Protein AF-A0A9X3YY11-F1 (afdb_monomer_lite)

pLDDT: mean 76.54, std 11.93, range [43.25, 92.81]

Secondary structure (DSSP, 8-state):
-GGG-EESSHHHHHHHHHHHHHH-HHHHHHHHHHHHT--TTSPPPSEE-HHHHHHHHHHHHHSPP-------SS------HHHHHHHHSTTSPPPTT--HHHHHHHHHHHHHHHHHHHHHHHHHTS---TTTTSPPBHHHHHHHTSSHHHHHHHHTS-HHHHHTTTTB--HHHHHHHHHHTTTSS-PPPP-

Radius of gyration: 30.07 Å; chains: 1; bounding box: 57×50×67 Å

InterPro domains:
  IPR010982 Lambda repressor-like, DNA-binding domain superfamily [G3DSA:1.10.260.40] (137-190)
  IPR010982 Lambda repressor-like, DNA-binding domain superfamily [SSF47413] (138-187)

Organism: NCBI:txid453603

Sequence (191 aa):
MLDKIKFGTENQTVYIGILKTKLGADIVVETTRKVLGLDATGPLPPTISPEVVSSIISELKKVPPKKFRKPTDTGPQRMTGRELLDLADLSKELPTGLDPDLLSVITRLRRLHLVQDTVSKSLIDRPIAVNGCSPIQVNHLIEVLGSSSEAAKALGVTIKTLEGWGDYLPESHESRAQLVTAGAVRARLPA

Foldseek 3Di:
DCPQAAEADPVLSVVLVVLCVQANPLLLVQLLCVLVVHDPPDDDDRYDHNVSSVVSVVVSVVPDGPPPPPPPPPPPPDDDPVNLLVLLPPPDDDDDPDDPVSVVSSVVSVVVVVVVVVVVVVCVPFAQAPAPQHFDFLVVLCVLQVHLCSSCVQQVHDSVVSVVVPGGDDLVRQVSSCVSSVNSHHHHDDD

Structure (mmCIF, N/CA/C/O backbone):
data_AF-A0A9X3YY11-F1
#
_entry.id   AF-A0A9X3YY11-F1
#
loop_
_atom_site.group_PDB
_atom_site.id
_atom_site.type_symbol
_atom_site.label_atom_id
_atom_site.label_alt_id
_atom_site.label_comp_id
_atom_site.label_asym_id
_atom_site.label_entity_id
_atom_site.label_seq_id
_atom_site.pdbx_PDB_ins_code
_atom_site.Cartn_x
_atom_site.Cartn_y
_atom_site.Cartn_z
_atom_site.occupancy
_atom_site.B_iso_or_equiv
_atom_site.auth_seq_id
_atom_site.auth_comp_id
_atom_site.auth_asym_id
_atom_site.auth_atom_id
_atom_site.pdbx_PDB_model_num
ATOM 1 N N . MET A 1 1 ? -13.368 18.531 14.782 1.00 56.12 1 MET A N 1
ATOM 2 C CA . MET A 1 1 ? -13.985 19.702 15.458 1.00 56.12 1 MET A CA 1
ATOM 3 C C . MET A 1 1 ? -13.170 20.190 16.658 1.00 56.12 1 MET A C 1
ATOM 5 O O . MET A 1 1 ? -13.015 21.393 16.779 1.00 56.12 1 MET A O 1
ATOM 9 N N . LEU A 1 2 ? -12.600 19.311 17.495 1.00 61.50 2 LEU A N 1
ATOM 10 C CA . LEU A 1 2 ? -11.746 19.715 18.630 1.00 61.50 2 LEU A CA 1
ATOM 11 C C . LEU A 1 2 ? -10.360 20.268 18.239 1.00 61.50 2 LEU A C 1
ATOM 13 O O . LEU A 1 2 ? -9.772 21.015 19.008 1.00 61.50 2 LEU A O 1
ATOM 17 N N . ASP A 1 3 ? -9.840 19.933 17.054 1.00 63.50 3 ASP A N 1
ATOM 18 C CA . ASP A 1 3 ? -8.447 20.239 16.664 1.00 63.50 3 ASP A CA 1
ATOM 19 C C . ASP A 1 3 ? -8.181 21.731 16.384 1.00 63.50 3 ASP A C 1
ATOM 21 O O . ASP A 1 3 ? -7.049 22.121 16.125 1.00 63.50 3 ASP A O 1
ATOM 25 N N . LYS A 1 4 ? -9.225 22.569 16.436 1.00 69.56 4 LYS A N 1
ATOM 26 C CA . LYS A 1 4 ? -9.140 24.030 16.276 1.00 69.56 4 LYS A CA 1
ATOM 27 C C . LYS A 1 4 ? -9.382 24.797 17.583 1.00 69.56 4 LYS A C 1
ATOM 29 O O . LYS A 1 4 ? -9.476 26.018 17.543 1.00 69.56 4 LYS A O 1
ATOM 34 N N . ILE A 1 5 ? -9.524 24.101 18.715 1.00 75.12 5 ILE A N 1
ATOM 35 C CA . ILE A 1 5 ? -9.862 24.708 20.008 1.00 75.12 5 ILE A CA 1
ATOM 36 C C . ILE A 1 5 ? -8.619 24.762 20.893 1.00 75.12 5 ILE A C 1
ATOM 38 O O . ILE A 1 5 ? -7.980 23.739 21.142 1.00 75.12 5 ILE A O 1
ATOM 42 N N . LYS A 1 6 ? -8.301 25.953 21.404 1.00 80.00 6 LYS A N 1
ATOM 43 C CA . LYS A 1 6 ? -7.226 26.159 22.374 1.00 80.00 6 LYS A CA 1
ATOM 44 C C . LYS A 1 6 ? -7.772 25.993 23.792 1.00 80.00 6 LYS A C 1
ATOM 46 O O . LYS A 1 6 ? -8.597 26.785 24.251 1.00 80.00 6 LYS A O 1
ATOM 51 N N . PHE A 1 7 ? -7.291 24.972 24.495 1.00 77.69 7 PHE A N 1
ATOM 52 C CA . PHE A 1 7 ? -7.694 24.678 25.866 1.00 77.69 7 PHE A CA 1
ATOM 53 C C . PHE A 1 7 ? -6.677 25.254 26.852 1.00 77.69 7 PHE A C 1
ATOM 55 O O . PHE A 1 7 ? -5.684 24.603 27.169 1.00 77.69 7 PHE A O 1
ATOM 62 N N . GLY A 1 8 ? -6.946 26.458 27.362 1.00 83.31 8 GLY A N 1
ATOM 63 C CA . GLY A 1 8 ? -6.157 27.078 28.422 1.00 83.31 8 GLY A CA 1
ATOM 64 C C . GLY A 1 8 ? -4.671 27.176 28.073 1.00 83.31 8 GLY A C 1
ATOM 65 O O . GLY A 1 8 ? -4.295 27.795 27.074 1.00 83.31 8 GLY A O 1
ATOM 66 N N . THR A 1 9 ? -3.824 26.582 28.914 1.00 84.88 9 THR A N 1
ATOM 67 C CA . THR A 1 9 ? -2.372 26.520 28.693 1.00 84.88 9 THR A CA 1
ATOM 68 C C . THR A 1 9 ? -1.981 25.422 27.699 1.00 84.88 9 THR A C 1
ATOM 70 O O . THR A 1 9 ? -2.733 24.486 27.429 1.00 84.88 9 THR A O 1
ATOM 73 N N . GLU A 1 10 ? -0.762 25.497 27.167 1.00 82.12 10 GLU A N 1
ATOM 74 C CA . GLU A 1 10 ? -0.235 24.490 26.237 1.00 82.12 10 GLU A CA 1
ATOM 75 C C . GLU A 1 10 ? -0.239 23.079 26.854 1.00 82.12 10 GLU A C 1
ATOM 77 O O . GLU A 1 10 ? -0.742 22.132 26.251 1.00 82.12 10 GLU A O 1
ATOM 82 N N . ASN A 1 11 ? 0.175 22.961 28.119 1.00 83.38 11 ASN A N 1
ATOM 83 C CA . ASN A 1 11 ? 0.153 21.700 28.865 1.00 83.38 11 ASN A CA 1
ATOM 84 C C . ASN A 1 11 ? -1.263 21.123 29.013 1.00 83.38 11 ASN A C 1
ATOM 86 O O . ASN A 1 11 ? -1.462 19.913 28.901 1.00 83.38 11 ASN A O 1
ATOM 90 N N . GLN A 1 12 ? -2.261 21.978 29.248 1.00 83.38 12 GLN A N 1
ATOM 91 C CA . GLN A 1 12 ? -3.656 21.556 29.353 1.00 83.38 12 GLN A CA 1
ATOM 92 C C . GLN A 1 12 ? -4.219 21.100 28.001 1.00 83.38 12 GLN A C 1
ATOM 94 O O . GLN A 1 12 ? -4.937 20.100 27.943 1.00 83.38 12 GLN A O 1
ATOM 99 N N . THR A 1 13 ? -3.842 21.776 26.914 1.00 83.19 13 THR A N 1
ATOM 100 C CA . THR A 1 13 ? -4.211 21.381 25.549 1.00 83.19 13 THR A CA 1
ATOM 101 C C . THR A 1 13 ? -3.630 20.010 25.196 1.00 83.19 13 THR A C 1
ATOM 103 O O . THR A 1 13 ? -4.360 19.134 24.727 1.00 83.19 13 THR A O 1
ATOM 106 N N . VAL A 1 14 ? -2.350 19.772 25.502 1.00 84.56 14 VAL A N 1
ATOM 107 C CA . VAL A 1 14 ? -1.702 18.463 25.305 1.00 84.56 14 VAL A CA 1
ATOM 108 C C . VAL A 1 14 ? -2.388 17.379 26.139 1.00 84.56 14 VAL A C 1
ATOM 110 O O . VAL A 1 14 ? -2.685 16.294 25.634 1.00 84.56 14 VAL A O 1
ATOM 113 N N . TYR A 1 15 ? -2.701 17.669 27.404 1.00 84.19 15 TYR A N 1
ATOM 114 C CA . TYR A 1 15 ? -3.352 16.706 28.290 1.00 84.19 15 TYR A CA 1
ATOM 115 C C . TYR A 1 15 ? -4.768 16.338 27.830 1.00 84.19 15 TYR A C 1
ATOM 117 O O . TYR A 1 15 ? -5.142 15.165 27.858 1.00 84.19 15 TYR A O 1
ATOM 125 N N . ILE A 1 16 ? -5.541 17.306 27.330 1.00 84.00 16 ILE A N 1
ATOM 126 C CA . ILE A 1 16 ? -6.838 17.036 26.698 1.00 84.00 16 ILE A CA 1
ATOM 127 C C . ILE A 1 16 ? -6.669 16.209 25.422 1.00 84.00 16 ILE A C 1
ATOM 129 O O . ILE A 1 16 ? -7.474 15.312 25.182 1.00 84.00 16 ILE A O 1
ATOM 133 N N . GLY A 1 17 ? -5.599 16.420 24.652 1.00 83.44 17 GLY A N 1
ATOM 134 C CA . GLY A 1 17 ? -5.231 15.546 23.536 1.00 83.44 17 GLY A CA 1
ATOM 135 C C . GLY A 1 17 ? -5.027 14.086 23.964 1.00 83.44 17 GLY A C 1
ATOM 136 O O . GLY A 1 17 ? -5.545 13.174 23.321 1.00 83.44 17 GLY A O 1
ATOM 137 N N . ILE A 1 18 ? -4.355 13.851 25.095 1.00 83.12 18 ILE A N 1
ATOM 138 C CA . ILE A 1 18 ? -4.180 12.504 25.668 1.00 83.12 18 ILE A CA 1
ATOM 139 C C . ILE A 1 18 ? -5.516 11.928 26.169 1.00 83.12 18 ILE A C 1
ATOM 141 O O . ILE A 1 18 ? -5.794 10.741 26.005 1.00 83.12 18 ILE A O 1
ATOM 145 N N . LEU A 1 19 ? -6.374 12.738 26.788 1.00 82.81 19 LEU A N 1
ATOM 146 C CA . LEU A 1 19 ? -7.696 12.277 27.225 1.00 82.81 19 LEU A CA 1
ATOM 147 C C . LEU A 1 19 ? -8.613 11.969 26.035 1.00 82.81 19 LEU A C 1
ATOM 149 O O . LEU A 1 19 ? -9.352 10.989 26.079 1.00 82.81 19 LEU A O 1
ATOM 153 N N . LYS A 1 20 ? -8.508 12.732 24.942 1.00 82.56 20 LYS A N 1
ATOM 154 C CA . LYS A 1 20 ? -9.206 12.479 23.674 1.00 82.56 20 LYS A CA 1
ATOM 155 C C . LYS A 1 20 ? -8.846 11.109 23.107 1.00 82.56 20 LYS A C 1
ATOM 157 O O . LYS A 1 20 ? -9.745 10.405 22.655 1.00 82.56 20 LYS A O 1
ATOM 162 N N . THR A 1 21 ? -7.577 10.700 23.148 1.00 79.31 21 THR A N 1
ATOM 163 C CA . THR A 1 21 ? -7.177 9.366 22.664 1.00 79.31 21 THR A CA 1
ATOM 164 C C . THR A 1 21 ? -7.652 8.242 23.584 1.00 79.31 21 THR A C 1
ATOM 166 O O . THR A 1 21 ? -8.017 7.178 23.093 1.00 79.31 21 THR A O 1
ATOM 169 N N . LYS A 1 22 ? -7.710 8.471 24.902 1.00 79.19 22 LYS A N 1
ATOM 170 C CA . LYS A 1 22 ? -8.134 7.458 25.888 1.00 79.19 22 LYS A CA 1
ATOM 171 C C . LYS A 1 22 ? -9.652 7.288 26.016 1.00 79.19 22 LYS A C 1
ATOM 173 O O . LYS A 1 22 ? -10.124 6.178 26.240 1.00 79.19 22 LYS A O 1
ATOM 178 N N . LEU A 1 23 ? -10.413 8.376 25.926 1.00 80.38 23 LEU A N 1
ATOM 179 C CA . LEU A 1 23 ? -11.865 8.400 26.159 1.00 80.38 23 LEU A CA 1
ATOM 180 C C . LEU A 1 23 ? -12.664 8.481 24.849 1.00 80.38 23 LEU A C 1
ATOM 182 O O . LEU A 1 23 ? -13.807 8.031 24.778 1.00 80.38 23 LEU A O 1
ATOM 186 N N . GLY A 1 24 ? -12.047 8.989 23.783 1.00 80.31 24 GLY A N 1
ATOM 187 C CA . GLY A 1 24 ? -12.709 9.313 22.525 1.00 80.31 24 GLY A CA 1
ATOM 188 C C . GLY A 1 24 ? -13.130 10.782 22.461 1.00 80.31 24 GLY A C 1
ATOM 189 O O . GLY A 1 24 ? -13.395 11.427 23.477 1.00 80.31 24 GLY A O 1
ATOM 190 N N . ALA A 1 25 ? -13.187 11.316 21.240 1.00 80.25 25 ALA A N 1
ATOM 191 C CA . ALA A 1 25 ? -13.470 12.729 20.997 1.00 80.25 25 ALA A CA 1
ATOM 192 C C . ALA A 1 25 ? -14.866 13.156 21.476 1.00 80.25 25 ALA A C 1
ATOM 194 O O . ALA A 1 25 ? -15.004 14.255 22.004 1.00 80.25 25 ALA A O 1
ATOM 195 N N . ASP A 1 26 ? -15.868 12.285 21.353 1.00 81.38 26 ASP A N 1
ATOM 196 C CA . ASP A 1 26 ? -17.259 12.612 21.691 1.00 81.38 26 ASP A CA 1
ATOM 197 C C . ASP A 1 26 ? -17.441 12.862 23.190 1.00 81.38 26 ASP A C 1
ATOM 199 O O . ASP A 1 26 ? -18.060 13.847 23.576 1.00 81.38 26 ASP A O 1
ATOM 203 N N . ILE A 1 27 ? -16.800 12.044 24.034 1.00 82.00 27 ILE A N 1
ATOM 204 C CA . ILE A 1 27 ? -16.841 12.194 25.498 1.00 82.00 27 ILE A CA 1
ATOM 205 C C . ILE A 1 27 ? -16.179 13.507 25.919 1.00 82.00 27 ILE A C 1
ATOM 207 O O . ILE A 1 27 ? -16.677 14.214 26.795 1.00 82.00 27 ILE A O 1
ATOM 211 N N . VAL A 1 28 ? -15.062 13.861 25.278 1.00 83.19 28 VAL A N 1
ATOM 212 C CA . VAL A 1 28 ? -14.375 15.131 25.541 1.00 83.19 28 VAL A CA 1
ATOM 213 C C . VAL A 1 28 ? -15.252 16.317 25.143 1.00 83.19 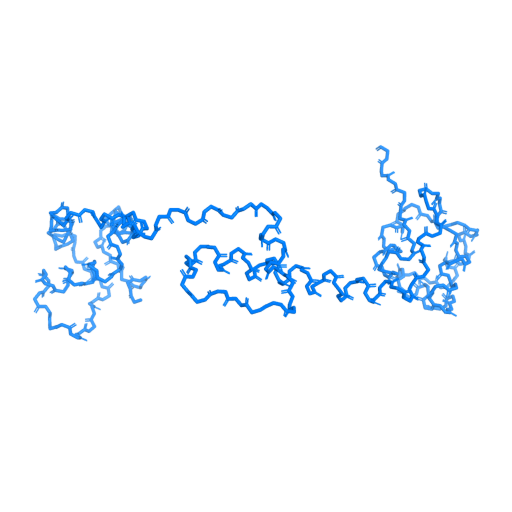28 VAL A C 1
ATOM 215 O O . VAL A 1 28 ? -15.358 17.267 25.916 1.00 83.19 28 VAL A O 1
ATOM 218 N N . VAL A 1 29 ? -15.921 16.260 23.987 1.00 83.19 29 VAL A N 1
ATOM 219 C CA . VAL A 1 29 ? -16.861 17.303 23.540 1.00 83.19 29 VAL A CA 1
ATOM 220 C C . VAL A 1 29 ? -18.053 17.420 24.487 1.00 83.19 29 VAL A C 1
ATOM 222 O O . VAL A 1 29 ? -18.370 18.525 24.916 1.00 83.19 29 VAL A O 1
ATOM 225 N N . GLU A 1 30 ? -18.690 16.308 24.845 1.00 82.50 30 GLU A N 1
ATOM 226 C CA . GLU A 1 30 ? -19.857 16.279 25.729 1.00 82.50 30 GLU A CA 1
ATOM 227 C C . GLU A 1 30 ? -19.523 16.827 27.122 1.00 82.50 30 GLU A C 1
ATOM 229 O O . GLU A 1 30 ? -20.216 17.706 27.632 1.00 82.50 30 GLU A O 1
ATOM 234 N N . THR A 1 31 ? -18.397 16.400 27.699 1.00 83.00 31 THR A N 1
ATOM 235 C CA . THR A 1 31 ? -17.932 16.898 29.003 1.00 83.00 31 THR A CA 1
ATOM 236 C C . THR A 1 31 ? -17.585 18.385 28.942 1.00 83.00 31 THR A C 1
ATOM 238 O O . THR A 1 31 ? -17.939 19.143 29.842 1.00 83.00 31 THR A O 1
ATOM 241 N N . THR A 1 32 ? -16.944 18.830 27.857 1.00 83.38 32 THR A N 1
ATOM 242 C CA . THR A 1 32 ? -16.625 20.250 27.642 1.00 83.38 32 THR A CA 1
ATOM 243 C C . THR A 1 32 ? -17.899 21.089 27.541 1.00 83.38 32 THR A C 1
ATOM 245 O O . THR A 1 32 ? -17.987 22.137 28.175 1.00 83.38 32 THR A O 1
ATOM 248 N N . ARG A 1 33 ? -18.915 20.616 26.808 1.00 82.62 33 ARG A N 1
ATOM 249 C CA . ARG A 1 33 ? -20.222 21.284 26.704 1.00 82.62 33 ARG A CA 1
ATOM 250 C C . ARG A 1 33 ? -20.939 21.349 28.045 1.00 82.62 33 ARG A C 1
ATOM 252 O O . ARG A 1 33 ? -21.419 22.416 28.410 1.00 82.62 33 ARG A O 1
ATOM 259 N N . LYS A 1 34 ? -20.950 20.245 28.797 1.00 83.25 34 LYS A N 1
ATOM 260 C CA . LYS A 1 34 ? -21.572 20.166 30.124 1.00 83.25 34 LYS A CA 1
ATOM 261 C C . LYS A 1 34 ? -20.964 21.171 31.100 1.00 83.25 34 LYS A C 1
ATOM 263 O O . LYS A 1 34 ? -21.699 21.850 31.805 1.00 83.25 34 LYS A O 1
ATOM 268 N N . VAL A 1 35 ? -19.636 21.283 31.129 1.00 83.44 35 VAL A N 1
ATOM 269 C CA . VAL A 1 35 ? -18.939 22.226 32.020 1.00 83.44 35 VAL A CA 1
ATOM 270 C C . VAL A 1 35 ? -19.132 23.677 31.572 1.00 83.44 35 VAL A C 1
ATOM 272 O O . VAL A 1 35 ? -19.217 24.565 32.413 1.00 83.44 35 VAL A O 1
ATOM 275 N N . LEU A 1 36 ? -19.241 23.924 30.265 1.00 82.06 36 LEU A N 1
ATOM 276 C CA . LEU A 1 36 ? -19.514 25.255 29.715 1.00 82.06 36 LEU A CA 1
ATOM 277 C C . LEU A 1 36 ? -21.001 25.651 29.749 1.00 82.06 36 LEU A C 1
ATOM 279 O O . LEU A 1 36 ? -21.319 26.780 29.388 1.00 82.06 36 LEU A O 1
ATOM 283 N N . GLY A 1 37 ? -21.905 24.750 30.148 1.00 79.69 37 GLY A N 1
ATOM 284 C CA . GLY A 1 37 ? -23.349 25.000 30.138 1.00 79.69 37 GLY A CA 1
ATOM 285 C C . GLY A 1 37 ? -23.925 25.233 28.736 1.00 79.69 37 GLY A C 1
ATOM 286 O O . GLY A 1 37 ? -24.897 25.965 28.593 1.00 79.69 37 GLY A O 1
ATOM 287 N N . LEU A 1 38 ? -23.304 24.659 27.700 1.00 77.19 38 LEU A N 1
ATOM 288 C CA . LEU A 1 38 ? -23.727 24.830 26.308 1.00 77.19 38 LEU A CA 1
ATOM 289 C C . LEU A 1 38 ? -24.742 23.760 25.900 1.00 77.19 38 LEU A C 1
ATOM 291 O O . LEU A 1 38 ? -24.600 22.591 26.268 1.00 77.19 38 LEU A O 1
ATOM 295 N N . ASP A 1 39 ? -25.706 24.148 25.064 1.00 71.69 39 ASP A N 1
ATOM 296 C CA . ASP A 1 39 ? -26.667 23.227 24.459 1.00 71.69 39 ASP A CA 1
ATOM 297 C C . ASP A 1 39 ? -25.962 22.102 23.683 1.00 71.69 39 ASP A C 1
ATOM 299 O O . ASP A 1 39 ? -24.899 22.290 23.078 1.00 71.69 39 ASP A O 1
ATOM 303 N N . ALA A 1 40 ? -26.580 20.915 23.665 1.00 63.00 40 ALA A N 1
ATOM 304 C CA . ALA A 1 40 ? -25.988 19.676 23.150 1.00 63.00 40 ALA A CA 1
ATOM 305 C C . ALA A 1 40 ? -25.486 19.760 21.691 1.00 63.00 40 ALA A C 1
ATOM 307 O O . ALA A 1 40 ? -24.623 18.975 21.291 1.00 63.00 40 ALA A O 1
ATOM 308 N N . THR A 1 41 ? -25.984 20.715 20.902 1.00 62.09 41 THR A N 1
ATOM 309 C CA . THR A 1 41 ? -25.674 20.901 19.476 1.00 62.09 41 THR A CA 1
ATOM 310 C C . THR A 1 41 ? -24.886 22.177 19.162 1.00 62.09 41 THR A C 1
ATOM 312 O O . THR A 1 41 ? -24.496 22.375 18.012 1.00 62.09 41 THR A O 1
ATOM 315 N N . GLY A 1 42 ? -24.587 23.020 20.157 1.00 65.62 42 GLY A N 1
ATOM 316 C CA . GLY A 1 42 ? -23.879 24.284 19.950 1.00 65.62 42 GLY A CA 1
ATOM 317 C C . GLY A 1 42 ? -22.404 24.108 19.540 1.00 65.62 42 GLY A C 1
ATOM 318 O O . GLY A 1 42 ? -21.751 23.124 19.941 1.00 65.62 42 GLY A O 1
ATOM 319 N N . PRO A 1 43 ? -21.842 25.043 18.745 1.00 69.81 43 PRO A N 1
ATOM 320 C CA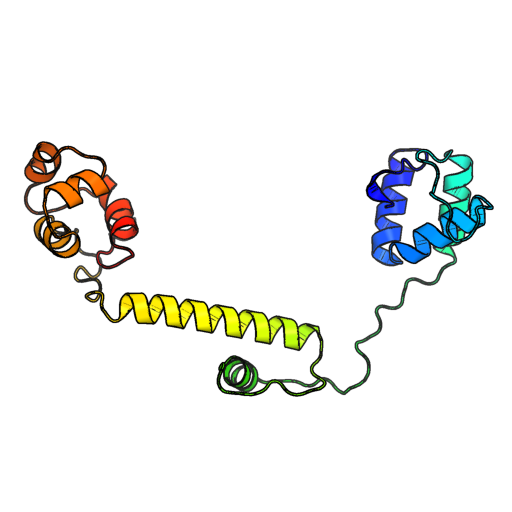 . PRO A 1 43 ? -20.410 25.082 18.478 1.00 69.81 43 PRO A CA 1
ATOM 321 C C . PRO A 1 43 ? -19.648 25.415 19.766 1.00 69.81 43 PRO A C 1
ATOM 323 O O . PRO A 1 43 ? -20.041 26.291 20.533 1.00 69.81 43 PRO A O 1
ATOM 326 N N . LEU A 1 44 ? -18.546 24.705 20.007 1.00 75.81 44 LEU A N 1
ATOM 327 C CA . LEU A 1 44 ? -17.665 25.008 21.131 1.00 75.81 44 LEU A CA 1
ATOM 328 C C . LEU A 1 44 ? -16.903 26.319 20.872 1.00 75.81 44 LEU A C 1
ATOM 330 O O . LEU A 1 44 ? -16.501 26.565 19.729 1.00 75.81 44 LEU A O 1
ATOM 334 N N . PRO A 1 45 ? -16.657 27.136 21.910 1.00 79.00 45 PRO A N 1
ATOM 335 C CA . PRO A 1 45 ? -15.847 28.335 21.770 1.00 79.00 45 PRO A CA 1
ATOM 336 C C . PRO A 1 45 ? -14.414 27.966 21.349 1.00 79.00 45 PRO A C 1
ATOM 338 O O . PRO A 1 45 ? -13.883 26.943 21.789 1.00 79.00 45 PRO A O 1
ATOM 341 N N . PRO A 1 46 ? -13.761 28.793 20.516 1.00 77.31 46 PRO A N 1
ATOM 342 C CA . PRO A 1 46 ? -12.426 28.502 19.990 1.00 77.31 46 PRO A CA 1
ATOM 343 C C . PRO A 1 46 ? -11.325 28.566 21.058 1.00 77.31 46 PRO A C 1
ATOM 345 O O . PRO A 1 46 ? -10.279 27.942 20.892 1.00 77.31 46 PRO A O 1
ATOM 348 N N . THR A 1 47 ? -11.559 29.280 22.162 1.00 79.62 47 THR A N 1
ATOM 349 C CA . THR A 1 47 ? -10.621 29.398 23.282 1.00 79.62 47 THR A CA 1
ATOM 350 C C . THR A 1 47 ? -11.370 29.199 24.591 1.00 79.62 47 THR A C 1
ATOM 352 O O . THR A 1 47 ? -12.392 29.843 24.820 1.00 79.62 47 THR A O 1
ATOM 355 N N . ILE A 1 48 ? -10.853 28.327 25.455 1.00 82.19 48 ILE A N 1
ATOM 356 C CA . ILE A 1 48 ? -11.423 28.042 26.778 1.00 82.19 48 ILE A CA 1
ATOM 357 C C . ILE A 1 48 ? -10.407 28.453 27.846 1.00 82.19 48 ILE A C 1
ATOM 359 O O . ILE A 1 48 ? -9.217 28.165 27.715 1.00 82.19 48 ILE A O 1
ATOM 363 N N . SER A 1 49 ? -10.863 29.144 28.893 1.00 83.69 49 SER A N 1
ATOM 364 C CA . SER A 1 49 ? -9.998 29.650 29.963 1.00 83.69 49 SER A CA 1
ATOM 365 C C . SER A 1 49 ? -9.402 28.513 30.812 1.00 83.69 49 SER A C 1
ATOM 367 O O . SER A 1 49 ? -10.050 27.486 31.027 1.00 83.69 49 SER A O 1
ATOM 369 N N . PRO A 1 50 ? -8.171 28.668 31.333 1.00 81.31 50 PRO A N 1
ATOM 370 C CA . PRO A 1 50 ? -7.458 27.600 32.044 1.00 81.31 50 PRO A CA 1
ATOM 371 C C . PRO A 1 50 ? -8.165 27.111 33.321 1.00 81.31 50 PRO A C 1
ATOM 373 O O . PRO A 1 50 ? -8.030 25.941 33.693 1.00 81.31 50 PRO A O 1
ATOM 376 N N . GLU A 1 51 ? -8.944 27.975 33.973 1.00 82.31 51 GLU A N 1
ATOM 377 C CA . GLU A 1 51 ? -9.763 27.642 35.149 1.00 82.31 51 GLU A CA 1
ATOM 378 C C . GLU A 1 51 ? -10.888 26.664 34.784 1.00 82.31 51 GLU A C 1
ATOM 380 O O . GLU A 1 51 ? -11.086 25.631 35.431 1.00 82.31 51 GLU A O 1
ATOM 385 N N . VAL A 1 52 ? -11.562 26.928 33.665 1.00 83.75 52 VAL A N 1
ATOM 386 C CA . VAL A 1 52 ? -12.625 26.071 33.135 1.00 83.75 52 VAL A CA 1
ATOM 387 C C . VAL A 1 52 ? -12.045 24.755 32.618 1.00 83.75 52 VAL A C 1
ATOM 389 O O . VAL A 1 52 ? -12.598 23.687 32.876 1.00 83.75 52 VAL A O 1
ATOM 392 N N . VAL A 1 53 ? -10.878 24.795 31.969 1.00 84.88 53 VAL A N 1
ATOM 393 C CA . VAL A 1 53 ? -10.180 23.587 31.502 1.00 84.88 53 VAL A CA 1
ATOM 394 C C . VAL A 1 53 ? -9.792 22.661 32.652 1.00 84.88 53 VAL A C 1
ATOM 396 O O . VAL A 1 53 ? -9.899 21.442 32.522 1.00 84.88 53 VAL A O 1
ATOM 399 N N . SER A 1 54 ? -9.409 23.213 33.801 1.00 83.31 54 SER A N 1
ATOM 400 C CA . SER A 1 54 ? -9.104 22.413 34.993 1.00 83.31 54 SER A CA 1
ATOM 401 C C . SER A 1 54 ? -10.335 21.647 35.490 1.00 83.31 54 SER A C 1
ATOM 403 O O . SER A 1 54 ? -10.233 20.472 35.850 1.00 83.31 54 SER A O 1
ATOM 405 N N . SER A 1 55 ? -11.513 22.273 35.416 1.00 85.00 55 SER A N 1
ATOM 406 C CA . SER A 1 55 ? -12.798 21.639 35.740 1.00 85.00 55 SER A CA 1
ATOM 407 C C . SER A 1 55 ? -13.174 20.550 34.728 1.00 85.00 55 SER A C 1
ATOM 409 O O . SER A 1 55 ? -13.560 19.451 35.125 1.00 85.00 55 SER A O 1
ATOM 411 N N . ILE A 1 56 ? -12.963 20.798 33.429 1.00 85.44 56 ILE A N 1
ATOM 412 C CA . ILE A 1 56 ? -13.161 19.800 32.361 1.00 85.44 56 ILE A CA 1
ATOM 413 C C . ILE A 1 56 ? -12.268 18.577 32.592 1.00 85.44 56 ILE A C 1
ATOM 415 O O . ILE A 1 56 ? -12.738 17.444 32.536 1.00 85.44 56 ILE A O 1
ATOM 419 N N . ILE A 1 57 ? -10.985 18.789 32.890 1.00 86.12 57 ILE A N 1
ATOM 420 C CA . ILE A 1 57 ? -10.037 17.704 33.163 1.00 86.12 57 ILE A CA 1
ATOM 421 C C . ILE A 1 57 ? -10.462 16.896 34.397 1.00 86.12 57 ILE A C 1
ATOM 423 O O . ILE A 1 57 ? -10.351 15.670 34.388 1.00 86.12 57 ILE A O 1
ATOM 427 N N . SER A 1 58 ? -10.949 17.560 35.448 1.00 86.50 58 SER A N 1
ATOM 428 C CA . SER A 1 58 ? -11.449 16.899 36.660 1.00 86.50 58 SER A CA 1
ATOM 429 C C . SER A 1 58 ? -12.636 15.981 36.360 1.00 86.50 58 SER A C 1
ATOM 431 O O . SER A 1 58 ? -12.632 14.820 36.767 1.00 86.50 58 SER A O 1
ATOM 433 N N . GLU A 1 59 ? -13.608 16.455 35.578 1.00 84.38 59 GLU A N 1
ATOM 434 C CA . GLU A 1 59 ? -14.753 15.646 35.149 1.00 84.38 59 GLU A CA 1
ATOM 435 C C . GLU A 1 59 ? -14.330 14.492 34.230 1.00 84.38 59 GLU A C 1
ATOM 437 O O . GLU A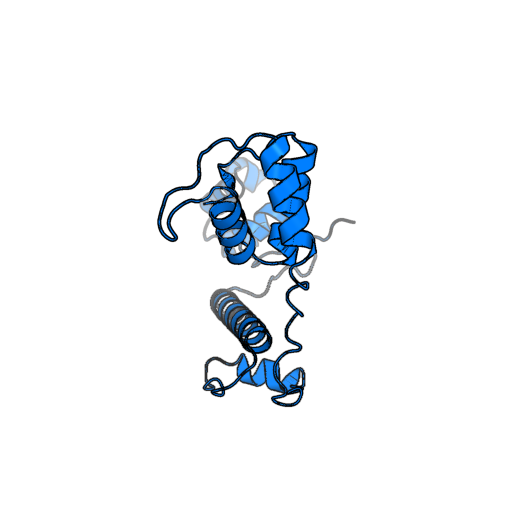 1 59 ? -14.749 13.354 34.435 1.00 84.38 59 GLU A O 1
ATOM 442 N N . LEU A 1 60 ? -13.416 14.730 33.284 1.00 84.31 60 LEU A N 1
ATOM 443 C CA . LEU A 1 60 ? -12.903 13.685 32.393 1.00 84.31 60 LEU A CA 1
ATOM 444 C C . LEU A 1 60 ? -12.128 12.588 33.134 1.00 84.31 60 LEU A C 1
ATOM 446 O O . LEU A 1 60 ? -12.153 11.438 32.705 1.00 84.31 60 LEU A O 1
ATOM 450 N N . LYS A 1 61 ? -11.466 12.906 34.253 1.00 83.75 61 LYS A N 1
ATOM 451 C CA . LYS A 1 61 ? -10.803 11.904 35.106 1.00 83.75 61 LYS A CA 1
ATOM 452 C C . LYS A 1 61 ? -11.789 10.995 35.843 1.00 83.75 61 LYS A C 1
ATOM 454 O O . LYS A 1 61 ? -11.408 9.886 36.208 1.00 83.75 61 LYS A O 1
ATOM 459 N N . LYS A 1 62 ? -13.024 11.452 36.078 1.00 83.38 62 LYS A N 1
ATOM 460 C CA . LYS A 1 62 ? -14.090 10.649 36.702 1.00 83.38 62 LYS A CA 1
ATOM 461 C C . LYS A 1 62 ? -14.733 9.687 35.711 1.00 83.38 62 LYS A C 1
ATOM 463 O O . LYS A 1 62 ? -15.296 8.677 36.127 1.00 83.38 62 LYS A O 1
ATOM 468 N N . VAL A 1 63 ? -14.661 9.992 34.414 1.00 77.31 63 VAL A N 1
ATOM 469 C CA . VAL A 1 63 ? -15.151 9.085 33.380 1.00 77.31 63 VAL A CA 1
ATOM 470 C C . VAL A 1 63 ? -14.242 7.856 33.380 1.00 77.31 63 VAL A C 1
ATOM 472 O O . VAL A 1 63 ? -13.036 7.999 33.151 1.00 77.31 63 VAL A O 1
ATOM 475 N N . PRO A 1 64 ? -14.774 6.647 33.649 1.00 70.56 64 PRO A N 1
ATOM 476 C CA . PRO A 1 64 ? -13.962 5.449 33.561 1.00 70.56 64 PRO A CA 1
ATOM 477 C C . PRO A 1 64 ? -13.372 5.401 32.150 1.00 70.56 64 PRO A C 1
ATOM 479 O O . PRO A 1 64 ? -14.104 5.674 31.190 1.00 70.56 64 PRO A O 1
ATOM 482 N N . PRO A 1 65 ? -12.071 5.080 31.996 1.00 64.75 65 PRO A N 1
ATOM 483 C CA . PRO A 1 65 ? -11.497 4.921 30.673 1.00 64.75 65 PRO A CA 1
ATOM 484 C C . PRO A 1 65 ? -12.423 4.004 29.900 1.00 64.75 65 PRO A C 1
ATOM 486 O O . PRO A 1 65 ? -12.885 3.003 30.465 1.00 64.75 65 PRO A O 1
ATOM 489 N N . LYS A 1 66 ? -12.740 4.370 28.650 1.00 62.97 66 LYS A N 1
ATOM 490 C CA . LYS A 1 66 ? -13.488 3.488 27.761 1.00 62.97 66 LYS A CA 1
ATOM 491 C C . LYS A 1 66 ? -12.748 2.167 27.871 1.00 62.97 66 LYS A C 1
ATOM 493 O O . LYS A 1 66 ? -11.587 2.088 27.466 1.00 62.97 66 LYS A O 1
ATOM 498 N N . LYS A 1 67 ? -13.350 1.174 28.543 1.00 55.28 67 LYS A N 1
ATOM 499 C CA . LYS A 1 67 ? -12.795 -0.171 28.539 1.00 55.28 67 LYS A CA 1
ATOM 500 C C . LYS A 1 67 ? -12.662 -0.415 27.053 1.00 55.28 67 LYS A C 1
ATOM 502 O O . LYS A 1 67 ? -13.681 -0.328 26.360 1.00 55.28 67 LYS A O 1
ATOM 507 N N . PHE A 1 68 ? -11.434 -0.584 26.553 1.00 47.56 68 PHE A N 1
ATOM 508 C CA . PHE A 1 68 ? -11.262 -1.220 25.260 1.00 47.56 68 PHE A CA 1
ATOM 509 C C . PHE A 1 68 ? -12.184 -2.413 25.373 1.00 47.56 68 PHE A C 1
ATOM 511 O O . PHE A 1 68 ? -11.999 -3.241 26.273 1.00 47.56 68 PHE A O 1
ATOM 518 N N . ARG A 1 69 ? -13.294 -2.383 24.627 1.00 45.69 69 ARG A N 1
ATOM 519 C CA . ARG A 1 69 ? -14.155 -3.543 24.573 1.00 45.69 69 ARG A CA 1
ATOM 520 C C . ARG A 1 69 ? -13.167 -4.601 24.132 1.00 45.69 69 ARG A C 1
ATOM 522 O O . ARG A 1 69 ? -12.608 -4.483 23.043 1.00 45.69 69 ARG A O 1
ATOM 529 N N . LYS A 1 70 ? -12.866 -5.556 25.022 1.00 50.06 70 LYS A N 1
ATOM 530 C CA . LYS A 1 70 ? -12.356 -6.836 24.558 1.00 50.06 70 LYS A CA 1
ATOM 531 C C . LYS A 1 70 ? -13.280 -7.166 23.389 1.00 50.06 70 LYS A C 1
ATOM 533 O O . LYS A 1 70 ? -14.495 -7.000 23.586 1.00 50.06 70 LYS A O 1
ATOM 538 N N . PRO A 1 71 ? -12.734 -7.459 22.197 1.00 47.53 71 PRO A N 1
ATOM 539 C CA . PRO A 1 71 ? -13.572 -7.809 21.066 1.00 47.53 71 PRO A CA 1
ATOM 540 C C . PRO A 1 71 ? -14.590 -8.804 21.602 1.00 47.53 71 PRO A C 1
ATOM 542 O O . PRO A 1 71 ? -14.237 -9.696 22.379 1.00 47.53 71 PRO A O 1
ATOM 545 N N . THR A 1 72 ? -15.859 -8.475 21.371 1.00 45.97 72 THR A N 1
ATOM 546 C CA . THR A 1 72 ? -17.016 -9.213 21.865 1.00 45.97 72 THR A CA 1
ATOM 547 C C . THR A 1 72 ? -16.721 -10.701 21.718 1.00 45.97 72 THR A C 1
ATOM 549 O O . THR A 1 72 ? -16.162 -11.077 20.693 1.00 45.97 72 THR A O 1
ATOM 552 N N . ASP A 1 73 ? -17.057 -11.512 22.724 1.00 43.25 73 ASP A N 1
ATOM 553 C CA . ASP A 1 73 ? -16.956 -12.981 22.722 1.00 43.25 73 ASP A CA 1
ATOM 554 C C . ASP A 1 73 ? -17.822 -13.613 21.599 1.00 43.25 73 ASP A C 1
ATOM 556 O O . ASP A 1 73 ? -18.745 -14.383 21.831 1.00 43.25 73 ASP A O 1
ATOM 560 N N . THR A 1 74 ? -17.560 -13.292 20.338 1.00 50.09 74 THR A N 1
ATOM 561 C CA . THR A 1 74 ? -17.517 -14.285 19.276 1.00 50.09 74 THR A CA 1
ATOM 562 C C . THR A 1 74 ? -16.140 -14.900 19.447 1.00 50.09 74 THR A C 1
ATOM 564 O O . THR A 1 74 ? -15.148 -14.214 19.198 1.00 50.09 74 THR A O 1
ATOM 567 N N . GLY A 1 75 ? -16.068 -16.110 20.015 1.00 48.97 75 GLY A N 1
ATOM 568 C CA . GLY A 1 75 ? -14.803 -16.752 20.394 1.00 48.97 75 GLY A CA 1
ATOM 569 C C . GLY A 1 75 ? -13.724 -16.558 19.323 1.00 48.97 75 GLY A C 1
ATOM 570 O O . GLY A 1 75 ? -14.075 -16.498 18.146 1.00 48.97 75 GLY A O 1
ATOM 571 N N . PRO A 1 76 ? -12.438 -16.413 19.701 1.00 50.75 76 PRO A N 1
ATOM 572 C CA . PRO A 1 76 ? -11.391 -15.979 18.785 1.00 50.75 76 PRO A CA 1
ATOM 573 C C . PRO A 1 76 ? -11.434 -16.858 17.541 1.00 50.75 76 PRO A C 1
ATOM 575 O O . PRO A 1 76 ? -11.064 -18.032 17.604 1.00 50.75 76 PRO A O 1
ATOM 578 N N . GLN A 1 77 ? -11.926 -16.302 16.432 1.00 62.81 77 GLN A N 1
ATOM 579 C CA . GLN A 1 77 ? -11.959 -16.989 15.153 1.00 62.81 77 GLN A CA 1
ATOM 580 C C . GLN A 1 77 ? -10.515 -17.016 14.665 1.00 62.81 77 GLN A C 1
ATOM 582 O O . GLN A 1 77 ? -10.049 -16.159 13.920 1.00 62.81 77 GLN A O 1
ATOM 587 N N . ARG A 1 78 ? -9.757 -17.961 15.221 1.00 63.78 78 ARG A N 1
ATOM 588 C CA . ARG A 1 78 ? -8.365 -18.201 14.883 1.00 63.78 78 ARG A CA 1
ATOM 589 C C . ARG A 1 78 ? -8.365 -18.811 13.498 1.00 63.78 78 ARG A C 1
ATOM 591 O O . ARG A 1 78 ? -8.615 -20.000 13.353 1.00 63.78 78 ARG A O 1
ATOM 598 N N . MET A 1 79 ? -8.102 -17.976 12.505 1.00 69.25 79 MET A N 1
ATOM 599 C CA . MET A 1 79 ? -7.781 -18.443 11.170 1.00 69.25 79 MET A CA 1
ATOM 600 C C . MET A 1 79 ? -6.290 -18.736 11.088 1.00 69.25 79 MET A C 1
ATOM 602 O O . MET A 1 79 ? -5.442 -17.950 11.518 1.00 69.25 79 MET A O 1
ATOM 606 N N . THR A 1 80 ? -5.970 -19.889 10.533 1.00 77.31 80 THR A N 1
ATOM 607 C CA . THR A 1 80 ? -4.626 -20.241 10.101 1.00 77.31 80 THR A CA 1
ATOM 608 C C . THR A 1 80 ? -4.203 -19.346 8.934 1.00 77.31 80 THR A C 1
ATOM 610 O O . THR A 1 80 ? -5.029 -18.824 8.182 1.00 77.31 80 THR A O 1
ATOM 613 N N . GLY A 1 81 ? -2.891 -19.195 8.729 1.00 74.69 81 GLY A N 1
ATOM 614 C CA . GLY A 1 81 ? -2.367 -18.429 7.592 1.00 74.69 81 GLY A CA 1
ATOM 615 C C . GLY A 1 81 ? -2.873 -18.942 6.237 1.00 74.69 81 GLY A C 1
ATOM 616 O O . GLY A 1 81 ? -3.066 -18.156 5.317 1.00 74.69 81 GLY A O 1
ATOM 617 N N . ARG A 1 82 ? -3.162 -20.246 6.130 1.00 75.81 82 ARG A N 1
ATOM 618 C CA . ARG A 1 82 ? -3.716 -20.857 4.918 1.00 75.81 82 ARG A CA 1
ATOM 619 C C . ARG A 1 82 ? -5.159 -20.425 4.663 1.00 75.81 82 ARG A C 1
ATOM 621 O O . ARG A 1 82 ? -5.484 -20.067 3.543 1.00 75.81 82 ARG A O 1
ATOM 628 N N . GLU A 1 83 ? -5.992 -20.379 5.700 1.00 79.00 83 GLU A N 1
ATOM 629 C CA . GLU A 1 83 ? -7.380 -19.905 5.593 1.00 79.00 83 GLU A CA 1
ATOM 630 C C . GLU A 1 83 ? -7.453 -18.419 5.219 1.00 79.00 83 GLU A C 1
ATOM 632 O O . GLU A 1 83 ? -8.309 -18.015 4.435 1.00 79.00 83 GLU A O 1
ATOM 637 N N . LEU A 1 84 ? -6.517 -17.605 5.719 1.00 79.62 84 LEU A N 1
ATOM 638 C CA . LEU A 1 84 ? -6.399 -16.198 5.329 1.00 79.62 84 LEU A CA 1
ATOM 639 C C . LEU A 1 84 ? -6.040 -16.028 3.851 1.00 79.62 84 LEU A C 1
ATOM 641 O O . LEU A 1 84 ? -6.617 -15.173 3.183 1.00 79.62 84 LEU A O 1
ATOM 6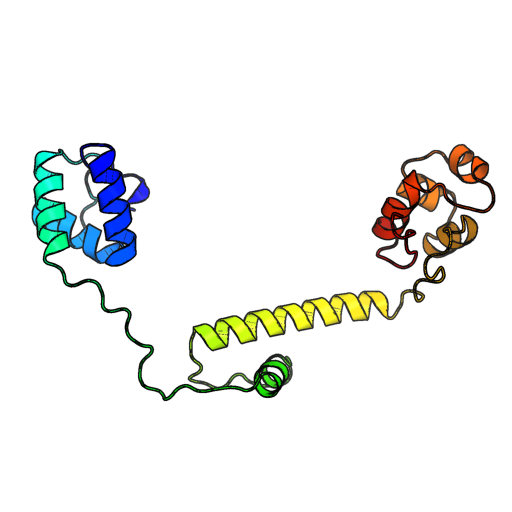45 N N . LEU A 1 85 ? -5.096 -16.826 3.347 1.00 78.31 85 LEU A N 1
ATOM 646 C CA . LEU A 1 85 ? -4.702 -16.810 1.935 1.00 78.31 85 LEU A CA 1
ATOM 647 C C . LEU A 1 85 ? -5.834 -17.304 1.032 1.00 78.31 85 LEU A C 1
ATOM 649 O O . LEU A 1 85 ? -6.108 -16.695 0.003 1.00 78.31 85 LEU A O 1
ATOM 653 N N . ASP A 1 86 ? -6.547 -18.340 1.461 1.00 81.25 86 ASP A N 1
ATOM 654 C CA . ASP A 1 86 ? -7.724 -18.861 0.775 1.00 81.25 86 ASP A CA 1
ATOM 655 C C . ASP A 1 86 ? -8.839 -17.812 0.661 1.00 81.25 86 ASP A C 1
ATOM 657 O O . ASP A 1 86 ? -9.498 -17.728 -0.369 1.00 81.25 86 ASP A O 1
ATOM 661 N N . LEU A 1 87 ? -9.057 -16.998 1.698 1.00 79.12 87 LEU A N 1
ATOM 662 C CA . LEU A 1 87 ? -10.025 -15.893 1.673 1.00 79.12 87 LEU A CA 1
ATOM 663 C C . LEU A 1 87 ? -9.505 -14.648 0.948 1.00 79.12 87 LEU A C 1
ATOM 665 O O . LEU A 1 87 ? -10.297 -13.790 0.541 1.00 79.12 87 LEU A O 1
ATOM 669 N N . ALA A 1 88 ? -8.187 -14.528 0.792 1.00 77.31 88 ALA A N 1
ATOM 670 C CA . ALA A 1 88 ? -7.558 -13.503 -0.027 1.00 77.31 88 ALA A CA 1
ATOM 671 C C . ALA A 1 88 ? -7.679 -13.787 -1.530 1.00 77.31 88 ALA A C 1
ATOM 673 O O . ALA A 1 88 ? -7.397 -12.900 -2.337 1.00 77.31 88 ALA A O 1
ATOM 674 N N . ASP A 1 89 ? -8.109 -14.988 -1.912 1.00 78.62 89 ASP A N 1
ATOM 675 C CA . ASP A 1 89 ? -8.565 -15.271 -3.264 1.00 78.62 89 ASP A CA 1
ATOM 676 C C . ASP A 1 89 ? -9.863 -14.490 -3.548 1.00 78.62 89 ASP A C 1
ATOM 678 O O . ASP A 1 89 ? -10.814 -14.486 -2.758 1.00 78.62 89 ASP A O 1
ATOM 682 N N . LEU A 1 90 ? -9.886 -13.783 -4.679 1.00 69.75 90 LEU A N 1
ATOM 683 C CA . LEU A 1 90 ? -11.019 -12.966 -5.118 1.00 69.75 90 LEU A CA 1
ATOM 684 C C . LEU A 1 90 ? -12.224 -13.822 -5.535 1.00 69.75 90 LEU A C 1
ATOM 686 O O . LEU A 1 90 ? -13.330 -13.294 -5.621 1.00 69.75 90 LEU A O 1
ATOM 690 N N . SER A 1 91 ? -12.019 -15.121 -5.770 1.00 72.25 91 SER A N 1
ATOM 691 C CA . SER A 1 91 ? -13.072 -16.070 -6.143 1.00 72.25 91 SER A CA 1
ATOM 692 C C . SER A 1 91 ? -13.985 -16.484 -4.983 1.00 72.25 91 SER A C 1
ATOM 694 O O . SER A 1 91 ? -15.075 -17.002 -5.226 1.00 72.25 91 SER A O 1
ATOM 696 N N . LYS A 1 92 ? -13.575 -16.257 -3.727 1.00 76.69 92 LYS A N 1
ATOM 697 C CA . LYS A 1 92 ? -14.347 -16.663 -2.543 1.00 76.69 92 LYS A CA 1
ATOM 698 C C . LYS A 1 92 ? -15.140 -15.500 -1.949 1.00 76.69 92 LYS A C 1
ATOM 700 O O . LYS A 1 92 ? -14.636 -14.383 -1.805 1.00 76.69 92 LYS A O 1
ATOM 705 N N . GLU A 1 93 ? -16.374 -15.766 -1.534 1.00 77.00 93 GLU A N 1
ATOM 706 C CA . GLU A 1 93 ? -17.166 -14.807 -0.758 1.00 77.00 93 GLU A CA 1
ATOM 707 C C . GLU A 1 93 ? -16.613 -14.661 0.666 1.00 77.00 93 GLU A C 1
ATOM 709 O O . GLU A 1 93 ? -16.101 -15.613 1.259 1.00 77.00 93 GLU A O 1
ATOM 714 N N . LEU A 1 94 ? -16.684 -13.444 1.216 1.00 78.31 94 LEU A N 1
ATOM 715 C CA . LEU A 1 94 ? -16.253 -13.185 2.590 1.00 78.31 94 LEU A CA 1
ATOM 716 C C . LEU A 1 94 ? -17.339 -13.653 3.570 1.00 78.31 94 LEU A C 1
ATOM 718 O O . LEU A 1 94 ? -18.491 -13.246 3.413 1.00 78.31 94 LEU A O 1
ATOM 722 N N . PRO A 1 95 ? -16.989 -14.433 4.608 1.00 76.56 95 PRO A N 1
ATOM 723 C CA . PRO A 1 95 ? -17.930 -14.801 5.656 1.00 76.56 95 PRO A CA 1
ATOM 724 C C . PRO A 1 95 ? -18.576 -13.569 6.308 1.00 76.56 95 PRO A C 1
ATOM 726 O O . PRO A 1 95 ? -17.893 -12.634 6.733 1.00 76.56 95 PRO A O 1
ATOM 729 N N . THR A 1 96 ? -19.902 -13.576 6.437 1.00 66.25 96 THR A N 1
ATOM 730 C CA . THR A 1 96 ? -20.638 -12.573 7.214 1.00 66.25 96 THR A CA 1
ATOM 731 C C . THR A 1 96 ? -20.403 -12.805 8.704 1.00 66.25 96 THR A C 1
ATOM 733 O O . THR A 1 96 ? -20.720 -13.876 9.215 1.00 66.25 96 THR A O 1
ATOM 736 N N . GLY A 1 97 ? -19.860 -11.805 9.402 1.00 71.88 97 GLY A N 1
ATOM 737 C CA . GLY A 1 97 ? -19.554 -11.888 10.838 1.00 71.88 97 GLY A CA 1
ATOM 738 C C . GLY A 1 97 ? -18.064 -11.930 11.183 1.00 71.88 97 GLY A C 1
ATOM 739 O O . GLY A 1 97 ? -17.725 -12.183 12.334 1.00 71.88 97 GLY A O 1
ATOM 740 N N . LEU A 1 98 ? -17.178 -11.671 10.215 1.00 72.06 98 LEU A N 1
ATOM 741 C CA . LEU A 1 98 ? -15.751 -11.502 10.487 1.00 72.06 98 LEU A CA 1
ATOM 742 C C . LEU A 1 98 ? -15.492 -10.305 11.411 1.00 72.06 98 LEU A C 1
ATOM 744 O O . LEU A 1 98 ? -16.110 -9.246 11.275 1.00 72.06 98 LEU A O 1
ATOM 748 N N . ASP A 1 99 ? -14.511 -10.473 12.297 1.00 78.81 99 ASP A N 1
ATOM 749 C CA . ASP A 1 99 ? -13.946 -9.387 13.095 1.00 78.81 99 ASP A CA 1
ATOM 750 C C . ASP A 1 99 ? -13.468 -8.249 12.160 1.00 78.81 99 ASP A C 1
ATOM 752 O O . ASP A 1 99 ? -12.819 -8.533 11.145 1.00 78.81 99 ASP A O 1
ATOM 756 N N . PRO A 1 100 ? -13.772 -6.968 12.448 1.00 76.44 100 PRO A N 1
ATOM 757 C CA . PRO A 1 100 ? -13.266 -5.832 11.674 1.00 76.44 100 PRO A CA 1
ATOM 758 C C . PRO A 1 100 ? -11.746 -5.853 11.442 1.00 76.44 100 PRO A C 1
ATOM 760 O O . PRO A 1 100 ? -11.299 -5.471 10.355 1.00 76.44 100 PRO A O 1
ATOM 763 N N . ASP A 1 101 ? -10.950 -6.334 12.401 1.00 77.62 101 ASP A N 1
ATOM 764 C CA . ASP A 1 101 ? -9.494 -6.434 12.233 1.00 77.62 101 ASP A CA 1
ATOM 765 C C . ASP A 1 101 ? -9.120 -7.519 11.213 1.00 77.62 101 ASP A C 1
ATOM 767 O O . ASP A 1 101 ? -8.274 -7.312 10.337 1.00 77.62 101 ASP A O 1
ATOM 771 N N . LEU A 1 102 ? -9.816 -8.655 11.258 1.00 80.62 102 LEU A N 1
ATOM 772 C CA . LEU A 1 102 ? -9.647 -9.765 10.323 1.00 80.62 102 LEU A CA 1
ATOM 773 C C . LEU A 1 102 ? -10.074 -9.366 8.903 1.00 80.62 102 LEU A C 1
ATOM 775 O O . LEU A 1 102 ? -9.373 -9.649 7.930 1.00 80.62 102 LEU A O 1
ATOM 779 N N . LEU A 1 103 ? -11.174 -8.624 8.782 1.00 83.19 103 LEU A N 1
ATOM 780 C CA . LEU A 1 103 ? -11.661 -8.085 7.515 1.00 83.19 103 LEU A CA 1
ATOM 781 C C . LEU A 1 103 ? -10.675 -7.072 6.914 1.00 83.19 103 LEU A C 1
ATOM 783 O O . LEU A 1 103 ? -10.433 -7.086 5.704 1.00 83.19 103 LEU A O 1
ATOM 787 N N . SER A 1 104 ? -10.044 -6.237 7.745 1.00 82.44 104 SER A N 1
ATOM 788 C CA . SER A 1 104 ? -8.973 -5.323 7.326 1.00 82.44 104 SER A CA 1
ATOM 789 C C . SER A 1 104 ? -7.759 -6.079 6.772 1.00 82.44 104 SER A C 1
ATOM 791 O O . SER A 1 104 ? -7.249 -5.733 5.701 1.00 82.44 104 SER A O 1
ATOM 793 N N . VAL A 1 105 ? -7.328 -7.151 7.446 1.00 85.44 105 VAL A N 1
ATOM 794 C CA . VAL A 1 105 ? -6.219 -8.007 6.993 1.00 85.44 105 VAL A CA 1
ATOM 795 C C . VAL A 1 105 ? -6.552 -8.687 5.664 1.00 85.44 105 VAL A C 1
ATOM 797 O O . VAL A 1 105 ? -5.776 -8.563 4.716 1.00 85.44 105 VAL A O 1
ATOM 800 N N . ILE A 1 106 ? -7.718 -9.329 5.546 1.00 85.81 106 ILE A N 1
ATOM 801 C CA . ILE A 1 106 ? -8.133 -10.010 4.308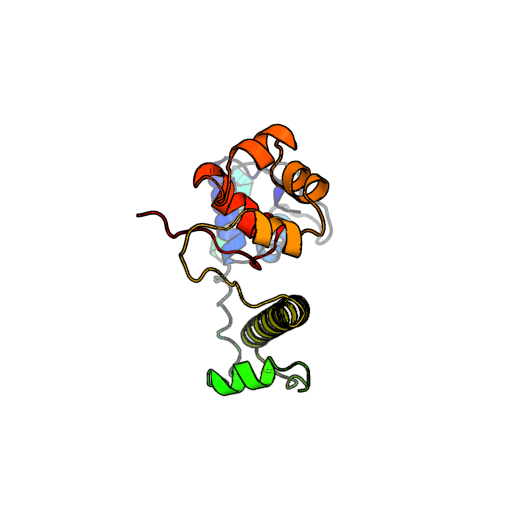 1.00 85.81 106 ILE A CA 1
ATOM 802 C C . ILE A 1 106 ? -8.254 -9.010 3.151 1.00 85.81 106 ILE A C 1
ATOM 804 O O . ILE A 1 106 ? -7.795 -9.281 2.044 1.00 85.81 106 ILE A O 1
ATOM 808 N N . THR A 1 107 ? -8.788 -7.811 3.398 1.00 84.00 107 THR A N 1
ATOM 809 C CA . THR A 1 107 ? -8.884 -6.755 2.376 1.00 84.00 107 THR A CA 1
ATOM 810 C C . THR A 1 107 ? -7.505 -6.326 1.871 1.00 84.00 107 THR A C 1
ATOM 812 O O . THR A 1 107 ? -7.316 -6.123 0.670 1.00 84.00 107 THR A O 1
ATOM 815 N N . ARG A 1 108 ? -6.516 -6.197 2.765 1.00 85.69 108 ARG A N 1
ATOM 816 C CA . ARG A 1 108 ? -5.131 -5.888 2.376 1.00 85.69 108 ARG A CA 1
ATOM 817 C C . ARG A 1 108 ? -4.499 -7.028 1.585 1.00 85.69 108 ARG A C 1
ATOM 819 O O . ARG A 1 108 ? -3.855 -6.755 0.577 1.00 85.69 108 ARG A O 1
ATOM 826 N N . LEU A 1 109 ? -4.723 -8.276 1.992 1.00 85.94 109 LEU A N 1
ATOM 827 C CA . LEU A 1 109 ? -4.237 -9.450 1.265 1.00 85.94 109 LEU A CA 1
ATOM 828 C C . LEU A 1 109 ? -4.855 -9.549 -0.137 1.00 85.94 109 LEU A C 1
ATOM 830 O O . LEU A 1 109 ? -4.118 -9.737 -1.096 1.00 85.94 109 LEU A O 1
ATOM 834 N N . ARG A 1 110 ? -6.165 -9.308 -0.293 1.00 86.62 110 ARG A N 1
ATOM 835 C CA . ARG A 1 110 ? -6.830 -9.244 -1.611 1.00 86.62 110 ARG A CA 1
ATOM 836 C C . ARG A 1 110 ? -6.231 -8.173 -2.515 1.00 86.62 110 ARG A C 1
ATOM 838 O O . ARG A 1 110 ? -6.008 -8.413 -3.696 1.00 86.62 110 ARG A O 1
ATOM 845 N N . ARG A 1 111 ? -5.944 -6.985 -1.968 1.00 84.75 111 ARG A N 1
ATOM 846 C CA . ARG A 1 111 ? -5.272 -5.910 -2.719 1.00 84.75 111 ARG A CA 1
ATOM 847 C C . ARG A 1 111 ? -3.866 -6.314 -3.141 1.00 84.75 111 ARG A C 1
ATOM 849 O O . ARG A 1 111 ? -3.498 -6.057 -4.279 1.00 84.75 111 ARG A O 1
ATOM 856 N N . LEU A 1 112 ? -3.101 -6.944 -2.251 1.00 83.81 112 LEU A N 1
ATOM 857 C CA . LEU A 1 112 ? -1.771 -7.457 -2.576 1.00 83.81 112 LEU A CA 1
ATOM 858 C C . LEU A 1 112 ? -1.836 -8.524 -3.666 1.00 83.81 112 LEU A C 1
ATOM 860 O O . LEU A 1 112 ? -1.056 -8.441 -4.603 1.00 83.81 112 LEU A O 1
ATOM 864 N N . HIS A 1 113 ? -2.795 -9.449 -3.601 1.00 79.75 113 HIS A N 1
ATOM 865 C CA . HIS A 1 113 ? -3.016 -10.427 -4.663 1.00 79.75 113 HIS A CA 1
ATOM 866 C C . HIS A 1 113 ? -3.379 -9.761 -5.988 1.00 79.75 113 HIS A C 1
ATOM 868 O O . HIS A 1 113 ? -2.829 -10.130 -7.010 1.00 79.75 113 HIS A O 1
ATOM 874 N N . LEU A 1 114 ? -4.235 -8.739 -5.990 1.00 80.31 114 LEU A N 1
ATOM 875 C CA . LEU A 1 114 ? -4.594 -8.020 -7.214 1.00 80.31 114 LEU A CA 1
ATOM 876 C C . LEU A 1 114 ? -3.405 -7.245 -7.804 1.00 80.31 114 LEU A C 1
ATOM 878 O O . LEU A 1 114 ? -3.227 -7.200 -9.021 1.00 80.31 114 LEU A O 1
ATOM 882 N N . VAL A 1 115 ? -2.567 -6.654 -6.950 1.00 78.44 115 VAL A N 1
ATOM 883 C CA . VAL A 1 115 ? -1.305 -6.029 -7.368 1.00 78.44 115 VAL A CA 1
ATOM 884 C C . VAL A 1 115 ? -0.350 -7.089 -7.906 1.00 78.44 115 VAL A C 1
ATOM 886 O O . VAL A 1 115 ? 0.250 -6.885 -8.951 1.00 78.44 115 VAL A O 1
ATOM 889 N N . GLN A 1 116 ? -0.237 -8.237 -7.244 1.00 73.56 116 GLN A N 1
ATOM 890 C CA . GLN A 1 116 ? 0.595 -9.335 -7.709 1.00 73.56 116 GLN A CA 1
ATOM 891 C C . GLN A 1 116 ? 0.088 -9.876 -9.042 1.00 73.56 116 GLN A C 1
ATOM 893 O O . GLN A 1 116 ? 0.890 -10.026 -9.940 1.00 73.56 116 GLN A O 1
ATOM 898 N N . ASP A 1 117 ? -1.213 -10.065 -9.232 1.00 68.88 117 ASP A N 1
ATOM 899 C CA . ASP A 1 117 ? -1.813 -10.494 -10.495 1.00 68.88 117 ASP A CA 1
ATOM 900 C C . ASP A 1 117 ? -1.598 -9.483 -11.616 1.00 68.88 117 ASP A C 1
ATOM 902 O O . ASP A 1 117 ? -1.313 -9.868 -12.743 1.00 68.88 117 ASP A O 1
ATOM 906 N N . THR A 1 118 ? -1.739 -8.187 -11.339 1.00 67.00 118 THR A N 1
ATOM 907 C CA . THR A 1 118 ? -1.507 -7.138 -12.344 1.00 67.00 118 THR A CA 1
ATOM 908 C C . THR A 1 118 ? -0.029 -7.009 -12.686 1.00 67.00 118 THR A C 1
ATOM 910 O O . THR A 1 118 ? 0.313 -6.885 -13.859 1.00 67.00 118 THR A O 1
ATOM 913 N N . VAL A 1 119 ? 0.856 -7.108 -11.694 1.00 65.31 119 VAL A N 1
ATOM 914 C CA . VAL A 1 119 ? 2.307 -7.149 -11.895 1.00 65.31 119 VAL A CA 1
ATOM 915 C C . VAL A 1 119 ? 2.697 -8.424 -12.638 1.00 65.31 119 VAL A C 1
ATOM 917 O O . VAL A 1 119 ? 3.353 -8.338 -13.662 1.00 65.31 119 VAL A O 1
ATOM 920 N N . SER A 1 120 ? 2.240 -9.596 -12.212 1.00 59.62 120 SER A N 1
ATOM 921 C CA . SER A 1 120 ? 2.502 -10.883 -12.854 1.00 59.62 120 SER A CA 1
ATOM 922 C C . SER A 1 120 ? 1.946 -10.931 -14.272 1.00 59.62 120 SER A C 1
ATOM 924 O O . SER A 1 120 ? 2.679 -11.322 -15.162 1.00 59.62 120 SER A O 1
ATOM 926 N N . LYS A 1 121 ? 0.724 -10.461 -14.544 1.00 56.03 121 LYS A N 1
ATOM 927 C CA . LYS A 1 121 ? 0.185 -10.364 -15.916 1.00 56.03 121 LYS A CA 1
ATOM 928 C C . LYS A 1 121 ? 0.949 -9.353 -16.773 1.00 56.03 121 LYS A C 1
ATOM 930 O O . LYS A 1 121 ? 1.186 -9.623 -17.940 1.00 56.03 121 LYS A O 1
ATOM 935 N N . SER A 1 122 ? 1.411 -8.246 -16.190 1.00 51.91 122 SER A N 1
ATOM 936 C CA . SER A 1 122 ? 2.332 -7.296 -16.841 1.00 51.91 122 SER A CA 1
ATOM 937 C C . SER A 1 122 ? 3.733 -7.887 -17.087 1.00 51.91 122 SER A C 1
ATOM 939 O O . SER A 1 122 ? 4.459 -7.419 -17.964 1.00 51.91 122 SER A O 1
ATOM 941 N N . LEU A 1 123 ? 4.114 -8.919 -16.325 1.00 50.12 123 LEU A N 1
ATOM 942 C CA . LEU A 1 123 ? 5.391 -9.628 -16.416 1.00 50.12 123 LEU A CA 1
ATOM 943 C C . LEU A 1 123 ? 5.330 -10.911 -17.262 1.00 50.12 123 LEU A C 1
ATOM 945 O O . LEU A 1 123 ? 6.380 -11.351 -17.710 1.00 50.12 123 LEU A O 1
ATOM 949 N N . ILE A 1 124 ? 4.157 -11.515 -17.488 1.00 49.50 124 ILE A N 1
ATOM 950 C CA . ILE A 1 124 ? 4.004 -12.761 -18.267 1.00 49.50 124 ILE A CA 1
ATOM 951 C C . ILE A 1 124 ? 4.367 -12.543 -19.745 1.00 49.50 124 ILE A C 1
ATOM 953 O O . ILE A 1 124 ? 4.915 -13.448 -20.364 1.00 49.50 124 ILE A O 1
ATOM 957 N N . ASP A 1 125 ? 4.176 -11.329 -20.268 1.00 46.72 125 ASP A N 1
ATOM 958 C CA . ASP A 1 125 ? 4.622 -10.947 -21.616 1.00 46.72 125 ASP A CA 1
ATOM 959 C C . ASP A 1 125 ? 6.017 -10.296 -21.640 1.00 46.72 125 ASP A C 1
ATOM 961 O O . ASP A 1 125 ? 6.472 -9.837 -22.689 1.00 46.72 125 ASP A O 1
ATOM 965 N N . ARG A 1 126 ? 6.724 -10.225 -20.500 1.00 46.94 126 ARG A N 1
ATOM 966 C CA . ARG A 1 126 ? 8.080 -9.662 -20.447 1.00 46.94 126 ARG A CA 1
ATOM 967 C C . ARG A 1 126 ? 9.114 -10.778 -20.337 1.00 46.94 126 ARG A C 1
ATOM 969 O O . ARG A 1 126 ? 8.983 -11.638 -19.466 1.00 46.94 126 ARG A O 1
ATOM 976 N N . PRO A 1 127 ? 10.160 -10.771 -21.182 1.00 47.59 127 PRO A N 1
ATOM 977 C CA . PRO A 1 127 ? 11.219 -11.764 -21.104 1.00 47.59 127 PRO A CA 1
ATOM 978 C C . PRO A 1 127 ? 11.810 -11.774 -19.690 1.00 47.59 127 PRO A C 1
ATOM 980 O O . PRO A 1 127 ? 12.116 -10.726 -19.115 1.00 47.59 127 PRO A O 1
ATOM 983 N N . ILE A 1 128 ? 11.920 -12.978 -19.123 1.00 53.78 128 ILE A N 1
ATOM 984 C CA . ILE A 1 128 ? 12.616 -13.258 -17.863 1.00 53.78 128 ILE A CA 1
ATOM 985 C C . ILE A 1 128 ? 13.956 -12.525 -17.902 1.00 53.78 128 ILE A C 1
ATOM 987 O O . ILE A 1 128 ? 14.675 -12.654 -18.888 1.00 53.78 128 ILE A O 1
ATOM 991 N N . ALA A 1 129 ? 14.275 -11.764 -16.850 1.00 52.12 129 ALA A N 1
ATOM 992 C CA . ALA A 1 129 ? 15.476 -10.938 -16.800 1.00 52.12 129 ALA A CA 1
ATOM 993 C C . ALA A 1 129 ? 16.724 -11.726 -17.222 1.00 52.12 129 ALA A C 1
ATOM 995 O O . ALA A 1 129 ? 17.218 -12.562 -16.464 1.00 52.12 129 ALA A O 1
ATOM 996 N N . VAL A 1 130 ? 17.222 -11.449 -18.429 1.00 56.88 130 VAL A N 1
ATOM 997 C CA . VAL A 1 130 ? 18.155 -12.343 -19.138 1.00 56.88 130 VAL A CA 1
ATOM 998 C C . VAL A 1 130 ? 19.529 -12.391 -18.464 1.00 56.88 130 VAL A C 1
ATOM 1000 O O . VAL A 1 130 ? 20.245 -13.381 -18.570 1.00 56.88 130 VAL A O 1
ATOM 1003 N N . ASN A 1 131 ? 19.882 -11.362 -17.688 1.00 61.94 131 ASN A N 1
ATOM 1004 C CA . ASN A 1 131 ? 21.272 -11.167 -17.284 1.00 61.94 131 ASN A CA 1
ATOM 1005 C C . ASN A 1 131 ? 21.649 -11.732 -15.911 1.00 61.94 131 ASN A C 1
ATOM 1007 O O . ASN A 1 131 ? 22.834 -11.750 -15.622 1.00 61.94 131 ASN A O 1
ATOM 1011 N N . GLY A 1 132 ? 20.725 -12.223 -15.071 1.00 55.50 132 GLY A N 1
ATOM 1012 C CA . GLY A 1 132 ? 21.070 -13.042 -13.887 1.00 55.50 132 GLY A CA 1
ATOM 1013 C C . GLY A 1 132 ? 22.253 -12.566 -13.010 1.00 55.50 132 GLY A C 1
ATOM 1014 O O . GLY A 1 132 ? 23.006 -13.410 -12.539 1.00 55.50 132 GLY A O 1
ATOM 1015 N N . CYS A 1 133 ? 22.417 -11.248 -12.804 1.00 57.19 133 CYS A N 1
ATOM 1016 C CA . CYS A 1 133 ? 23.551 -10.577 -12.121 1.00 57.19 133 CYS A CA 1
ATOM 1017 C C . CYS A 1 133 ? 24.839 -10.335 -12.951 1.00 57.19 133 CYS A C 1
ATOM 1019 O O . CYS A 1 133 ? 25.872 -9.986 -12.385 1.00 57.19 133 CYS A O 1
ATOM 1021 N N . SER A 1 134 ? 24.784 -10.459 -14.275 1.00 70.56 134 SER A N 1
ATOM 1022 C CA . SER A 1 134 ? 25.834 -10.081 -15.237 1.00 70.56 134 SER A CA 1
ATOM 1023 C C . SER A 1 134 ? 25.644 -8.635 -15.728 1.00 70.56 134 SER A C 1
ATOM 1025 O O . SER A 1 134 ? 24.525 -8.118 -15.643 1.00 70.56 134 SER A O 1
ATOM 1027 N N . PRO A 1 135 ? 26.692 -7.974 -16.264 1.00 78.44 135 PRO A N 1
ATOM 1028 C CA . PRO A 1 135 ? 26.573 -6.640 -16.852 1.00 78.44 135 PRO A CA 1
ATOM 1029 C C . PRO A 1 135 ? 25.503 -6.590 -17.948 1.00 78.44 135 PRO A C 1
ATOM 1031 O O . PRO A 1 135 ? 25.377 -7.516 -18.753 1.00 78.44 135 PRO A O 1
ATOM 1034 N N . ILE A 1 136 ? 24.726 -5.507 -17.990 1.00 84.44 136 ILE A N 1
ATOM 1035 C CA . ILE A 1 136 ? 23.633 -5.368 -18.959 1.00 84.44 136 ILE A CA 1
ATOM 1036 C C . ILE A 1 136 ? 24.214 -5.112 -20.351 1.00 84.44 136 ILE A C 1
ATOM 1038 O O . ILE A 1 136 ? 24.914 -4.125 -20.548 1.00 84.44 136 ILE A O 1
ATOM 1042 N N . GLN A 1 137 ? 23.895 -5.962 -21.329 1.00 86.88 137 GLN A N 1
ATOM 1043 C CA . GLN A 1 137 ? 24.277 -5.726 -22.723 1.00 86.88 137 GLN A CA 1
ATOM 1044 C C . GLN A 1 137 ? 23.461 -4.585 -23.345 1.00 86.88 137 GLN A C 1
ATOM 1046 O O . GLN A 1 137 ? 22.234 -4.544 -23.212 1.00 86.88 137 GLN A O 1
ATOM 1051 N N . VAL A 1 138 ? 24.134 -3.685 -24.067 1.00 86.81 138 VAL A N 1
ATOM 1052 C CA . VAL A 1 138 ? 23.495 -2.537 -24.735 1.00 86.81 138 VAL A CA 1
ATOM 1053 C C . VAL A 1 138 ? 22.527 -3.011 -25.819 1.00 86.81 138 VAL A C 1
ATOM 1055 O O . VAL A 1 138 ? 21.397 -2.531 -25.872 1.00 86.81 138 VAL A O 1
ATOM 1058 N N . ASN A 1 139 ? 22.914 -4.012 -26.615 1.00 85.62 139 ASN A N 1
ATOM 1059 C CA . ASN A 1 139 ? 22.052 -4.588 -27.655 1.00 85.62 139 ASN A CA 1
ATOM 1060 C C . ASN A 1 139 ? 20.751 -5.150 -27.077 1.00 85.62 139 ASN A C 1
ATOM 1062 O O . ASN A 1 139 ? 19.676 -4.888 -27.604 1.00 85.62 139 ASN A O 1
ATOM 1066 N N . HIS A 1 140 ? 20.827 -5.838 -25.940 1.00 81.25 140 HIS A N 1
ATOM 1067 C CA . HIS A 1 140 ? 19.641 -6.392 -25.300 1.00 81.25 140 HIS A CA 1
ATOM 1068 C C . HIS A 1 140 ? 18.716 -5.301 -24.740 1.00 81.25 140 HIS A C 1
ATOM 1070 O O . HIS A 1 140 ? 17.494 -5.390 -24.834 1.00 81.25 140 HIS A O 1
ATOM 1076 N N . LEU A 1 141 ? 19.285 -4.217 -24.202 1.00 84.38 141 LEU A N 1
ATOM 1077 C CA . LEU A 1 141 ? 18.498 -3.054 -23.794 1.00 84.38 141 LEU A CA 1
ATOM 1078 C C . LEU A 1 141 ? 17.783 -2.406 -24.993 1.00 84.38 141 LEU A C 1
ATOM 1080 O O . LEU A 1 141 ? 16.636 -1.983 -24.859 1.00 84.38 141 LEU A O 1
ATOM 1084 N N . ILE A 1 142 ? 18.447 -2.342 -26.149 1.00 86.75 142 ILE A N 1
ATOM 1085 C CA . ILE A 1 142 ? 17.866 -1.843 -27.400 1.00 86.75 142 ILE A CA 1
ATOM 1086 C C . ILE A 1 142 ? 16.729 -2.752 -27.873 1.00 86.75 142 ILE A C 1
ATOM 1088 O O . ILE A 1 142 ? 15.687 -2.238 -28.259 1.00 86.75 142 ILE A O 1
ATOM 1092 N N . GLU A 1 143 ? 16.888 -4.075 -27.802 1.00 84.56 143 GLU A N 1
ATOM 1093 C CA . GLU A 1 143 ? 15.832 -5.038 -28.146 1.00 84.56 143 GLU A CA 1
ATOM 1094 C C . GLU A 1 143 ? 14.593 -4.867 -27.260 1.00 84.56 143 GLU A C 1
ATOM 1096 O O . GLU A 1 143 ? 13.472 -4.807 -27.762 1.00 84.56 143 GLU A O 1
ATOM 1101 N N . VAL A 1 144 ? 14.786 -4.728 -25.943 1.00 82.88 144 VAL A N 1
ATOM 1102 C CA . VAL A 1 144 ? 13.690 -4.538 -24.977 1.00 82.88 144 VAL A CA 1
ATOM 1103 C C . VAL A 1 144 ? 12.972 -3.202 -25.180 1.00 82.88 144 VAL A C 1
ATOM 1105 O O . VAL A 1 144 ? 11.763 -3.113 -24.972 1.00 82.88 144 VAL A O 1
ATOM 1108 N N . LEU A 1 145 ? 13.705 -2.157 -25.568 1.00 83.12 145 LEU A N 1
ATOM 1109 C CA . LEU A 1 145 ? 13.175 -0.807 -25.783 1.00 83.12 145 LEU A CA 1
ATOM 1110 C C . LEU A 1 145 ? 12.877 -0.504 -27.261 1.00 83.12 145 LEU A C 1
ATOM 1112 O O . LEU A 1 145 ? 12.607 0.638 -27.602 1.00 83.12 145 LEU A O 1
ATOM 1116 N N . GLY A 1 146 ? 12.965 -1.487 -28.155 1.00 83.50 146 GLY A N 1
ATOM 1117 C CA . GLY A 1 146 ? 12.644 -1.367 -29.579 1.00 83.50 146 GLY A CA 1
ATOM 1118 C C . GLY A 1 146 ? 13.632 -0.575 -30.451 1.00 83.50 146 GLY A C 1
ATOM 1119 O O . GLY A 1 146 ? 13.713 -0.846 -31.649 1.00 83.50 146 GLY A O 1
ATOM 1120 N N . SER A 1 147 ? 14.388 0.395 -29.920 1.00 88.31 147 SER A N 1
ATOM 1121 C CA . SER A 1 147 ? 15.380 1.149 -30.707 1.00 88.31 147 SER A CA 1
ATOM 1122 C C . SER A 1 147 ? 16.477 1.827 -29.876 1.00 88.31 147 SER A C 1
ATOM 1124 O O . SER A 1 147 ? 16.296 2.153 -28.702 1.00 88.31 147 SER A O 1
ATOM 1126 N N . SER A 1 148 ? 17.610 2.141 -30.519 1.00 86.56 148 SER A N 1
ATOM 1127 C CA . SER A 1 148 ? 18.714 2.899 -29.902 1.00 86.56 148 SER A CA 1
ATOM 1128 C C . SER A 1 148 ? 18.304 4.311 -29.475 1.00 86.56 148 SER A C 1
ATOM 1130 O O . SER A 1 148 ? 18.829 4.846 -28.499 1.00 86.56 148 SER A O 1
ATOM 1132 N N . SER A 1 149 ? 17.342 4.919 -30.179 1.00 87.94 149 SER A N 1
ATOM 1133 C CA . SER A 1 149 ? 16.805 6.240 -29.831 1.00 87.94 149 SER A CA 1
ATOM 1134 C C . SER A 1 149 ? 15.991 6.190 -28.537 1.00 87.94 149 SER A C 1
ATOM 1136 O O . SER A 1 149 ? 16.179 7.024 -27.648 1.00 87.94 149 SER A O 1
ATOM 1138 N N . GLU A 1 150 ? 15.134 5.177 -28.399 1.00 87.19 150 GLU A N 1
ATOM 1139 C CA . GLU A 1 150 ? 14.328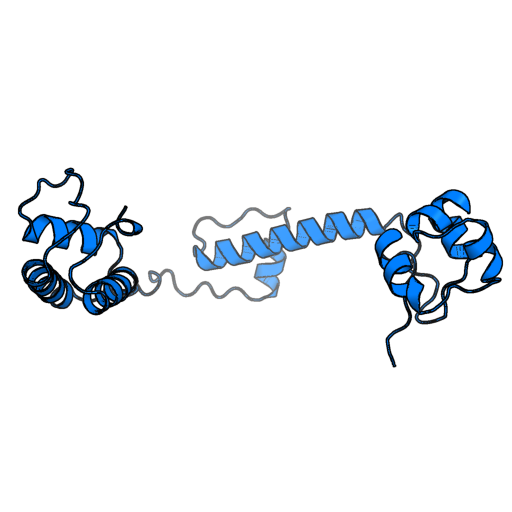 4.964 -27.196 1.00 87.19 150 GLU A CA 1
ATOM 1140 C C . GLU A 1 150 ? 15.195 4.572 -25.998 1.00 87.19 150 GLU A C 1
ATOM 1142 O O . GLU A 1 150 ? 15.008 5.122 -24.910 1.00 87.19 150 GLU A O 1
ATOM 1147 N N . ALA A 1 151 ? 16.217 3.735 -26.207 1.00 87.75 151 ALA A N 1
ATOM 1148 C CA . ALA A 1 151 ? 17.195 3.389 -25.179 1.00 87.75 151 ALA A CA 1
ATOM 1149 C C . ALA A 1 151 ? 17.973 4.612 -24.668 1.00 87.75 151 ALA A C 1
ATOM 1151 O O . ALA A 1 151 ? 18.052 4.844 -23.458 1.00 87.75 151 ALA A O 1
ATOM 1152 N N . ALA A 1 152 ? 18.488 5.450 -25.574 1.00 89.62 152 ALA A N 1
ATOM 1153 C CA . ALA A 1 152 ? 19.213 6.664 -25.203 1.00 89.62 152 ALA A CA 1
ATOM 1154 C C . ALA A 1 152 ? 18.312 7.645 -24.433 1.00 89.62 152 ALA A C 1
ATOM 1156 O O . ALA A 1 152 ? 18.692 8.159 -23.375 1.00 89.62 152 ALA A O 1
ATOM 1157 N N . LYS A 1 153 ? 17.070 7.833 -24.900 1.00 90.19 153 LYS A N 1
ATOM 1158 C CA . LYS A 1 153 ? 16.070 8.678 -24.234 1.00 90.19 153 LYS A CA 1
ATOM 1159 C C . LYS A 1 153 ? 15.709 8.160 -22.840 1.00 90.19 153 LYS A C 1
ATOM 1161 O O . LYS A 1 153 ? 15.662 8.950 -21.897 1.00 90.19 153 LYS A O 1
ATOM 1166 N N . ALA A 1 154 ? 15.492 6.854 -22.683 1.00 84.81 154 ALA A N 1
ATOM 1167 C CA . ALA A 1 154 ? 15.157 6.233 -21.400 1.00 84.81 154 ALA A CA 1
ATOM 1168 C C . ALA A 1 154 ? 16.277 6.425 -20.361 1.00 84.81 154 ALA A C 1
ATOM 1170 O O . ALA A 1 154 ? 16.027 6.735 -19.187 1.00 84.81 154 ALA A O 1
ATOM 1171 N N . LEU A 1 155 ? 17.529 6.328 -20.807 1.00 87.81 155 LEU A N 1
ATOM 1172 C CA . LEU A 1 155 ? 18.707 6.525 -19.966 1.00 87.81 155 LEU A CA 1
ATOM 1173 C C . LEU A 1 155 ? 19.097 7.995 -19.767 1.00 87.81 155 LEU A C 1
ATOM 1175 O O . LEU A 1 155 ? 19.898 8.290 -18.880 1.00 87.81 155 LEU A O 1
ATOM 1179 N N . GLY A 1 156 ? 18.489 8.918 -20.516 1.00 88.88 156 GLY A N 1
ATOM 1180 C CA . GLY A 1 156 ? 18.778 10.350 -20.441 1.00 88.88 156 GLY A CA 1
ATOM 1181 C C . GLY A 1 156 ? 20.134 10.723 -21.040 1.00 88.88 156 GLY A C 1
ATOM 1182 O O . GLY A 1 156 ? 20.760 11.671 -20.575 1.00 88.88 156 GLY A O 1
ATOM 1183 N N . VAL A 1 157 ? 20.597 9.969 -22.038 1.00 91.25 157 VAL A N 1
ATOM 1184 C CA . VAL A 1 157 ? 21.879 10.175 -22.723 1.00 91.25 157 VAL A CA 1
ATOM 1185 C C . VAL A 1 157 ? 21.665 10.427 -24.213 1.00 91.25 157 VAL A C 1
ATOM 1187 O O . VAL A 1 157 ? 20.573 10.231 -24.746 1.00 91.25 157 VAL A O 1
ATOM 1190 N N . THR A 1 158 ? 22.707 10.881 -24.908 1.00 92.81 158 THR A N 1
ATOM 1191 C CA . THR A 1 158 ? 22.655 11.004 -26.372 1.00 92.81 158 THR A CA 1
ATOM 1192 C C . THR A 1 158 ? 22.875 9.644 -27.037 1.00 92.81 158 THR A C 1
ATOM 1194 O O . THR A 1 158 ? 23.532 8.777 -26.462 1.00 92.81 158 THR A O 1
ATOM 1197 N N . ILE A 1 159 ? 22.386 9.467 -28.269 1.00 90.31 159 ILE A N 1
ATOM 1198 C CA . ILE A 1 159 ? 22.595 8.230 -29.048 1.00 90.31 159 ILE A CA 1
ATOM 1199 C C . ILE A 1 159 ? 24.095 7.934 -29.206 1.00 90.31 159 ILE A C 1
ATOM 1201 O O . ILE A 1 159 ? 24.521 6.815 -28.959 1.00 90.31 159 ILE A O 1
ATOM 1205 N N . LYS A 1 160 ? 24.914 8.961 -29.478 1.00 90.25 160 LYS A N 1
ATOM 1206 C CA . LYS A 1 160 ? 26.379 8.822 -29.567 1.00 90.25 160 LYS A CA 1
ATOM 1207 C C . LYS A 1 160 ? 27.013 8.339 -28.262 1.00 90.25 160 LYS A C 1
ATOM 1209 O O . LYS A 1 160 ? 27.996 7.611 -28.289 1.00 90.25 160 LYS A O 1
ATOM 1214 N N . THR A 1 161 ? 26.480 8.768 -27.117 1.00 88.50 161 THR A N 1
ATOM 1215 C CA . THR A 1 161 ? 26.954 8.311 -25.803 1.00 88.50 161 THR A CA 1
ATOM 1216 C C . THR A 1 161 ? 26.611 6.842 -25.584 1.00 88.50 161 THR A C 1
ATOM 1218 O O . THR A 1 161 ? 27.451 6.106 -25.084 1.00 88.50 161 THR A O 1
ATOM 1221 N N . LEU A 1 162 ? 25.407 6.423 -25.988 1.00 89.25 162 LEU A N 1
ATOM 1222 C CA . LEU A 1 162 ? 24.967 5.033 -25.902 1.00 89.25 162 LEU A CA 1
ATOM 1223 C C . LEU A 1 162 ? 25.815 4.118 -26.800 1.00 89.25 162 LEU A C 1
ATOM 1225 O O . LEU A 1 162 ? 26.293 3.089 -26.341 1.00 89.25 162 LEU A O 1
ATOM 1229 N N . GLU A 1 163 ? 26.062 4.527 -28.047 1.00 87.31 163 GLU A N 1
ATOM 1230 C CA . GLU A 1 163 ? 26.953 3.825 -28.986 1.00 87.31 163 GLU A CA 1
ATOM 1231 C C . GLU A 1 163 ? 28.404 3.783 -28.479 1.00 87.31 163 GLU A C 1
ATOM 1233 O O . GLU A 1 163 ? 29.114 2.800 -28.677 1.00 87.31 163 GLU A O 1
ATOM 1238 N N . GLY A 1 164 ? 28.839 4.834 -27.778 1.00 88.12 164 GLY A N 1
ATOM 1239 C CA . GLY A 1 164 ? 30.178 4.939 -27.200 1.00 88.12 164 GLY A CA 1
ATOM 1240 C C . GLY A 1 164 ? 30.447 4.006 -26.015 1.00 88.12 164 GLY A C 1
ATOM 1241 O O . GLY A 1 164 ? 31.603 3.866 -25.622 1.00 88.12 164 GLY A O 1
ATOM 1242 N N . TRP A 1 165 ? 29.424 3.367 -25.441 1.00 86.31 165 TRP A N 1
ATOM 1243 C CA . TRP A 1 165 ? 29.596 2.385 -24.364 1.00 86.31 165 TRP A CA 1
ATOM 1244 C C . TRP A 1 165 ? 29.998 0.990 -24.864 1.00 86.31 165 TRP A C 1
ATOM 1246 O O . TRP A 1 165 ? 30.448 0.166 -24.069 1.00 86.31 165 TRP A O 1
ATOM 1256 N N . GLY A 1 166 ? 29.899 0.733 -26.172 1.00 87.56 166 GLY A N 1
ATOM 1257 C CA . GLY A 1 166 ? 30.200 -0.574 -26.752 1.00 87.56 166 GLY A CA 1
ATOM 1258 C C . GLY A 1 166 ? 29.157 -1.621 -26.357 1.00 87.56 166 GLY A C 1
ATOM 1259 O O . GLY A 1 166 ? 27.957 -1.363 -26.412 1.00 87.56 166 GLY A O 1
ATOM 1260 N N . ASP A 1 167 ? 29.612 -2.809 -25.961 1.00 85.75 167 ASP A N 1
ATOM 1261 C CA . ASP A 1 167 ? 28.729 -3.965 -25.765 1.00 85.75 167 ASP A CA 1
ATOM 1262 C C . ASP A 1 167 ? 27.953 -3.939 -24.438 1.00 85.75 167 ASP A C 1
ATOM 1264 O O . ASP A 1 167 ? 26.892 -4.561 -24.334 1.00 85.75 167 ASP A O 1
ATOM 1268 N N . TYR A 1 168 ? 28.448 -3.217 -23.424 1.00 88.94 168 TYR A N 1
ATOM 1269 C CA . TYR A 1 168 ? 27.923 -3.264 -22.056 1.00 88.94 168 TYR A CA 1
ATOM 1270 C C . TYR A 1 168 ? 27.594 -1.887 -21.492 1.00 88.94 168 TYR A C 1
ATOM 1272 O O . TYR A 1 168 ? 28.300 -0.902 -21.697 1.00 88.94 168 TYR A O 1
ATOM 1280 N N . LEU A 1 169 ? 26.512 -1.842 -20.723 1.00 88.88 169 LEU A N 1
ATOM 1281 C CA . LEU A 1 169 ? 26.056 -0.651 -20.036 1.00 88.88 169 LEU A CA 1
ATOM 1282 C C . LEU A 1 169 ? 26.976 -0.323 -18.841 1.00 88.88 169 LEU A C 1
ATOM 1284 O O . LEU A 1 169 ? 27.315 -1.225 -18.072 1.00 88.88 169 LEU A O 1
ATOM 1288 N N . PRO A 1 170 ? 27.331 0.955 -18.616 1.00 88.88 170 PRO A N 1
ATOM 1289 C CA . PRO A 1 170 ? 28.043 1.363 -17.409 1.00 88.88 170 PRO A CA 1
ATOM 1290 C C . PRO A 1 170 ? 27.218 1.125 -16.138 1.00 88.88 170 PRO A C 1
ATOM 1292 O O . PRO A 1 170 ? 26.009 1.367 -16.121 1.00 88.88 170 PRO A O 1
ATOM 1295 N N . GLU A 1 171 ? 27.893 0.772 -15.039 1.00 85.94 171 GLU A N 1
ATOM 1296 C CA . GLU A 1 171 ? 27.276 0.506 -13.724 1.00 85.94 171 GLU A CA 1
ATOM 1297 C C . GLU A 1 171 ? 26.377 1.643 -13.236 1.00 85.94 171 GLU A C 1
ATOM 1299 O O . GLU A 1 171 ? 25.283 1.408 -12.724 1.00 85.94 171 GLU A O 1
ATOM 1304 N N . SER A 1 172 ? 26.792 2.892 -13.466 1.00 87.31 172 SER A N 1
ATOM 1305 C CA . SER A 1 172 ? 26.037 4.088 -13.079 1.00 87.31 172 SER A CA 1
ATOM 1306 C C . SER A 1 172 ? 24.648 4.180 -13.723 1.00 87.31 172 SER A C 1
ATOM 1308 O O . SER A 1 172 ? 23.777 4.879 -13.203 1.00 87.31 172 SER A O 1
ATOM 1310 N N . HIS A 1 173 ? 24.418 3.472 -14.833 1.00 86.94 173 HIS A N 1
ATOM 1311 C CA . HIS A 1 173 ? 23.156 3.468 -15.569 1.00 86.94 173 HIS A CA 1
ATOM 1312 C C . HIS A 1 173 ? 22.359 2.164 -15.418 1.00 86.94 173 HIS A C 1
ATOM 1314 O O . HIS A 1 173 ? 21.198 2.129 -15.830 1.00 86.94 173 HIS A O 1
ATOM 1320 N N . GLU A 1 174 ? 22.908 1.125 -14.780 1.00 86.56 174 GLU A N 1
ATOM 1321 C CA . GLU A 1 174 ? 22.248 -0.182 -14.648 1.00 86.56 174 GLU A CA 1
ATOM 1322 C C . GLU A 1 174 ? 20.961 -0.118 -13.814 1.00 86.56 174 GLU A C 1
ATOM 1324 O O . GLU A 1 174 ? 19.918 -0.614 -14.245 1.00 86.56 174 GLU A O 1
ATOM 1329 N N . SER A 1 175 ? 20.979 0.566 -12.666 1.00 85.25 175 SER A N 1
ATOM 1330 C CA . SER A 1 175 ? 19.782 0.739 -11.824 1.00 85.25 175 SER A CA 1
ATOM 1331 C C . SER A 1 175 ? 18.663 1.471 -12.564 1.00 85.25 175 SER A C 1
ATOM 1333 O O . SER A 1 175 ? 17.484 1.139 -12.435 1.00 85.25 175 SER A O 1
ATOM 1335 N N . ARG A 1 176 ? 19.029 2.457 -13.391 1.00 86.25 176 ARG A N 1
ATOM 1336 C CA . ARG A 1 176 ? 18.070 3.181 -14.226 1.00 86.25 176 ARG A CA 1
ATOM 1337 C C . ARG A 1 176 ? 17.527 2.289 -15.337 1.00 86.25 176 ARG A C 1
ATOM 1339 O O . ARG A 1 176 ? 16.320 2.303 -15.554 1.00 86.25 176 ARG A O 1
ATOM 1346 N N . ALA A 1 177 ? 18.379 1.496 -15.988 1.00 85.06 177 ALA A N 1
ATOM 1347 C CA . ALA A 1 177 ? 17.977 0.529 -17.008 1.00 85.06 177 ALA A CA 1
ATOM 1348 C C . ALA A 1 177 ? 16.975 -0.499 -16.456 1.00 85.06 177 ALA A C 1
ATOM 1350 O O . ALA A 1 177 ? 15.949 -0.766 -17.083 1.00 85.06 177 ALA A O 1
ATOM 1351 N N . GLN A 1 178 ? 17.206 -1.010 -15.245 1.00 85.19 178 GLN A N 1
ATOM 1352 C CA . GLN A 1 178 ? 16.265 -1.903 -14.567 1.00 85.19 178 GLN A CA 1
ATOM 1353 C C . GLN A 1 178 ? 14.910 -1.229 -14.304 1.00 85.19 178 GLN A C 1
ATOM 1355 O O . GLN A 1 178 ? 13.866 -1.844 -14.517 1.00 85.19 178 GLN A O 1
ATOM 1360 N N . LEU A 1 179 ? 14.903 0.034 -13.870 1.00 83.62 179 LEU A N 1
ATOM 1361 C CA . LEU A 1 179 ? 13.664 0.770 -13.609 1.00 83.62 179 LEU A CA 1
ATOM 1362 C C . LEU A 1 179 ? 12.861 1.032 -14.888 1.00 83.62 179 LEU A C 1
ATOM 1364 O O . LEU A 1 179 ? 11.664 0.756 -14.921 1.00 83.62 179 LEU A O 1
ATOM 1368 N N . VAL A 1 180 ? 13.502 1.529 -15.951 1.00 83.00 180 VAL A N 1
ATOM 1369 C CA . VAL A 1 180 ? 12.803 1.889 -17.203 1.00 83.00 180 VAL A CA 1
ATOM 1370 C C . VAL A 1 180 ? 12.280 0.670 -17.959 1.00 83.00 180 VAL A C 1
ATOM 1372 O O . VAL A 1 180 ? 11.248 0.751 -18.614 1.00 83.00 180 VAL A O 1
ATOM 1375 N N . THR A 1 181 ? 12.941 -0.478 -17.816 1.00 78.56 181 THR A N 1
ATOM 1376 C CA . THR A 1 181 ? 12.482 -1.753 -18.392 1.00 78.56 181 THR A CA 1
ATOM 1377 C C . THR A 1 181 ? 11.529 -2.524 -17.470 1.00 78.56 181 THR A C 1
ATOM 1379 O O . THR A 1 181 ? 11.096 -3.630 -17.798 1.00 78.56 181 THR A O 1
ATOM 1382 N N . ALA A 1 182 ? 11.192 -1.951 -16.308 1.00 73.69 182 ALA A N 1
ATOM 1383 C CA . ALA A 1 182 ? 10.447 -2.579 -15.216 1.00 73.69 182 ALA A CA 1
ATOM 1384 C C . ALA A 1 182 ? 10.933 -4.004 -14.876 1.00 73.69 182 ALA A C 1
ATOM 1386 O O . ALA A 1 182 ? 10.137 -4.909 -14.631 1.00 73.69 182 ALA A O 1
ATOM 1387 N N . GLY A 1 183 ? 12.252 -4.201 -14.868 1.00 72.12 183 GLY A N 1
ATOM 1388 C CA . GLY A 1 183 ? 12.883 -5.457 -14.472 1.00 72.12 183 GLY A CA 1
ATOM 1389 C C . GLY A 1 183 ? 13.115 -6.475 -15.588 1.00 72.12 183 GLY A C 1
ATOM 1390 O O . GLY A 1 183 ? 13.567 -7.571 -15.266 1.00 72.12 183 GLY A O 1
ATOM 1391 N N . ALA A 1 184 ? 12.865 -6.140 -16.862 1.00 73.88 184 ALA A N 1
ATOM 1392 C CA . ALA A 1 184 ? 13.266 -7.002 -17.984 1.00 73.88 184 ALA A CA 1
ATOM 1393 C C . ALA A 1 184 ? 14.799 -7.096 -18.124 1.00 73.88 184 ALA A C 1
ATOM 1395 O O . ALA A 1 184 ? 15.324 -8.112 -18.567 1.00 73.88 184 ALA A O 1
ATOM 1396 N N . VAL A 1 185 ? 15.537 -6.081 -17.660 1.00 78.88 185 VAL A N 1
ATOM 1397 C CA . VAL A 1 185 ? 16.964 -6.206 -17.328 1.00 78.88 185 VAL A CA 1
ATOM 1398 C C . VAL A 1 185 ? 17.173 -5.977 -15.832 1.00 78.88 185 VAL A C 1
ATOM 1400 O O . VAL A 1 185 ? 16.418 -5.242 -15.194 1.00 78.88 185 VAL A O 1
ATOM 1403 N N . ARG A 1 186 ? 18.191 -6.618 -15.249 1.00 80.38 186 ARG A N 1
ATOM 1404 C CA . ARG A 1 186 ? 18.549 -6.472 -13.830 1.00 80.38 186 ARG A CA 1
ATOM 1405 C C . ARG A 1 186 ? 19.917 -5.829 -13.691 1.00 80.38 186 ARG A C 1
ATOM 1407 O O . ARG A 1 186 ? 20.855 -6.266 -14.350 1.00 80.38 186 ARG A O 1
ATOM 1414 N N . ALA A 1 187 ? 20.006 -4.830 -12.819 1.00 79.56 187 ALA A N 1
ATOM 1415 C CA . ALA A 1 187 ? 21.274 -4.264 -12.397 1.00 79.56 187 ALA A CA 1
ATOM 1416 C C . ALA A 1 187 ? 22.061 -5.283 -11.573 1.00 79.56 187 ALA A C 1
ATOM 1418 O O . ALA A 1 187 ? 21.477 -6.157 -10.915 1.00 79.56 187 ALA A O 1
ATOM 1419 N N . ARG A 1 188 ? 23.387 -5.164 -11.592 1.00 79.62 188 ARG A N 1
ATOM 1420 C CA . ARG A 1 188 ? 24.243 -5.931 -10.691 1.00 79.62 188 ARG A CA 1
ATOM 1421 C C . ARG A 1 188 ? 23.975 -5.538 -9.240 1.00 79.62 188 ARG A C 1
ATOM 1423 O O . ARG A 1 188 ? 23.600 -4.405 -8.937 1.00 79.62 188 ARG A O 1
ATOM 1430 N N . LEU A 1 189 ? 24.146 -6.501 -8.334 1.00 67.62 189 LEU A N 1
ATOM 1431 C CA . LEU A 1 189 ? 24.101 -6.215 -6.903 1.00 67.62 189 LEU A CA 1
ATOM 1432 C C . LEU A 1 189 ? 25.319 -5.350 -6.544 1.00 67.62 189 LEU A C 1
ATOM 1434 O O . LEU A 1 189 ? 26.418 -5.669 -7.006 1.00 67.62 189 LEU A O 1
ATOM 1438 N N . PRO A 1 190 ? 25.150 -4.277 -5.752 1.00 61.53 190 PRO A N 1
ATOM 1439 C CA . PRO A 1 190 ? 26.293 -3.542 -5.230 1.00 61.53 190 PRO A CA 1
ATOM 1440 C C . PRO A 1 190 ? 27.151 -4.501 -4.394 1.00 61.53 190 PRO A C 1
ATOM 1442 O O . PRO A 1 190 ? 26.607 -5.257 -3.583 1.00 61.53 190 PRO A O 1
ATOM 1445 N N . ALA A 1 191 ? 28.459 -4.501 -4.661 1.00 57.78 191 ALA A N 1
ATOM 1446 C CA . ALA A 1 191 ? 29.448 -5.248 -3.887 1.00 57.78 191 ALA A CA 1
ATOM 1447 C C . ALA A 1 191 ? 29.560 -4.720 -2.449 1.00 57.78 191 ALA A C 1
ATOM 1449 O O . ALA A 1 191 ? 29.355 -3.499 -2.250 1.00 57.78 191 ALA A O 1
#